Protein AF-A0A731VYV5-F1 (afdb_monomer)

Mean predicted aligned error: 7.95 Å

Foldseek 3Di:
DQWDKDWDDDDPQWDWKWKDFPPPPDIDTFDQDPVRTTMDTRPDRDDWDKTKIKMWTAGPVGDIDIDIDIDTDDQDAWAKDKDFDPPLQAFPDSPPQEALPQWTKMWMDRGDPQWPFKWKAKPNDTDGWDDDVPTTMDTDPDGHDFDKIFMKMKIAGPVGHIHMHGTDIHGHDNDWWWPDKAFCQQDDPDRGPQEHLDQWTKIKTATDPQWPWKWKDKPPDPDIDTFDQDPVRITMDTRPDGHDFFKMKMKMWIAGRNGHIDIDIDIHGHDNDWWDKDKDWDLVQQDDPDSHPRDGPDPDTDIDIDRGDPPDPDDDDDDPHDD

Structure (mmCIF, N/CA/C/O backbone):
data_AF-A0A731VYV5-F1
#
_entry.id   AF-A0A731VYV5-F1
#
loop_
_atom_site.group_PDB
_atom_site.id
_atom_site.type_symbol
_atom_site.label_atom_id
_atom_site.label_alt_id
_atom_site.label_comp_id
_atom_site.label_asym_id
_atom_site.label_entity_id
_atom_site.label_seq_id
_atom_site.pdbx_PDB_ins_code
_atom_site.Cartn_x
_atom_site.Cartn_y
_atom_site.Cartn_z
_atom_site.occupancy
_atom_site.B_iso_or_equiv
_atom_site.auth_seq_id
_atom_site.auth_comp_id
_atom_site.auth_asym_id
_atom_site.auth_atom_id
_atom_site.pdbx_PDB_model_num
ATOM 1 N N . VAL A 1 1 ? -30.633 -6.948 27.330 1.00 56.47 1 VAL A N 1
ATOM 2 C CA . VAL A 1 1 ? -31.914 -6.636 28.019 1.00 56.47 1 VAL A CA 1
ATOM 3 C C . VAL A 1 1 ? -31.615 -6.458 29.499 1.00 56.47 1 VAL A C 1
ATOM 5 O O . VAL A 1 1 ? -31.230 -7.429 30.135 1.00 56.47 1 VAL A O 1
ATOM 8 N N . ALA A 1 2 ? -31.745 -5.244 30.037 1.00 80.12 2 ALA A N 1
ATOM 9 C CA . ALA A 1 2 ? -31.407 -4.924 31.428 1.00 80.12 2 ALA A CA 1
ATOM 10 C C . ALA A 1 2 ? -32.522 -5.329 32.414 1.00 80.12 2 ALA A C 1
ATOM 12 O O . ALA A 1 2 ? -33.210 -4.489 32.995 1.00 80.12 2 ALA A O 1
ATOM 13 N N . LYS A 1 3 ? -32.739 -6.639 32.573 1.00 89.69 3 LYS A N 1
ATOM 14 C CA . LYS A 1 3 ? -33.610 -7.209 33.613 1.00 89.69 3 LYS A CA 1
ATOM 15 C C . LYS A 1 3 ? -32.747 -7.987 34.605 1.00 89.69 3 LYS A C 1
ATOM 17 O O . LYS A 1 3 ? -32.532 -9.179 34.393 1.00 89.69 3 LYS A O 1
ATOM 22 N N . PRO A 1 4 ? -32.193 -7.321 35.630 1.00 91.94 4 PRO A N 1
ATOM 23 C CA . PRO A 1 4 ? -31.340 -8.000 36.590 1.00 91.94 4 PRO A CA 1
ATOM 24 C C . PRO A 1 4 ? -32.153 -8.979 37.444 1.00 91.94 4 PRO A C 1
ATOM 26 O O . PRO A 1 4 ? -33.329 -8.745 37.743 1.00 91.94 4 PRO A O 1
ATOM 29 N N . SER A 1 5 ? -31.488 -10.059 37.844 1.00 93.56 5 SER A N 1
ATOM 30 C CA . SER A 1 5 ? -31.988 -11.051 38.788 1.00 93.56 5 SER A CA 1
ATOM 31 C C . SER A 1 5 ? -31.034 -11.128 39.970 1.00 93.56 5 SER A C 1
ATOM 33 O O . SER A 1 5 ? -29.814 -11.074 39.797 1.00 93.56 5 SER A O 1
ATOM 35 N N . PHE A 1 6 ? -31.588 -11.239 41.171 1.00 95.06 6 PHE A N 1
ATOM 36 C CA . PHE A 1 6 ? -30.827 -11.240 42.408 1.00 95.06 6 PHE A CA 1
ATOM 37 C C . PHE A 1 6 ? -31.185 -12.461 43.235 1.00 95.06 6 PHE A C 1
ATOM 39 O O . PHE A 1 6 ? -32.343 -12.667 43.603 1.00 95.06 6 PHE A O 1
ATOM 46 N N . ARG A 1 7 ? -30.165 -13.239 43.589 1.00 95.25 7 ARG A N 1
ATOM 47 C CA . ARG A 1 7 ? -30.282 -14.249 44.632 1.00 95.25 7 ARG A CA 1
ATOM 48 C C . ARG A 1 7 ? -30.092 -13.594 45.993 1.00 95.25 7 ARG A C 1
ATOM 50 O O . ARG A 1 7 ? -29.132 -12.858 46.207 1.00 95.25 7 ARG A O 1
ATOM 57 N N . ILE A 1 8 ? -31.005 -13.894 46.906 1.00 96.00 8 ILE A N 1
ATOM 58 C CA . ILE A 1 8 ? -31.018 -13.365 48.264 1.00 96.00 8 ILE A CA 1
ATOM 59 C C . ILE A 1 8 ? -30.783 -14.530 49.225 1.00 96.00 8 ILE A C 1
ATOM 61 O O . ILE A 1 8 ? -31.609 -15.435 49.344 1.00 96.00 8 ILE A O 1
ATOM 65 N N . ASP A 1 9 ? -29.652 -14.503 49.921 1.00 94.00 9 ASP A N 1
ATOM 66 C CA . ASP A 1 9 ? -29.341 -15.479 50.960 1.00 94.00 9 ASP A CA 1
ATOM 67 C C . ASP A 1 9 ? -29.707 -14.895 52.331 1.00 94.00 9 ASP A C 1
ATOM 69 O O . ASP A 1 9 ? -29.235 -13.824 52.719 1.00 94.00 9 ASP A O 1
ATOM 73 N N . VAL A 1 10 ? -30.573 -15.601 53.059 1.00 92.62 10 VAL A N 1
ATOM 74 C CA . VAL A 1 10 ? -31.059 -15.216 54.392 1.00 92.62 10 VAL A CA 1
ATOM 75 C C . VAL A 1 10 ? -30.904 -16.371 55.385 1.00 92.62 10 VAL A C 1
ATOM 77 O O . VAL A 1 10 ? -30.894 -17.532 54.965 1.00 92.62 10 VAL A O 1
ATOM 80 N N . PRO A 1 11 ? -30.804 -16.078 56.694 1.00 91.81 11 PRO A N 1
ATOM 81 C CA . PRO A 1 11 ? -30.865 -17.088 57.748 1.00 91.81 11 PRO A CA 1
ATOM 82 C C . PRO A 1 11 ? -32.140 -17.949 57.697 1.00 91.81 11 PRO A C 1
ATOM 84 O O . PRO A 1 11 ? -33.160 -17.562 57.124 1.00 91.81 11 PRO A O 1
ATOM 87 N N . GLY A 1 12 ? -32.073 -19.150 58.279 1.00 89.56 12 GLY A N 1
ATOM 88 C CA . GLY A 1 12 ? -33.131 -20.163 58.165 1.00 89.56 12 GLY A CA 1
ATOM 89 C C . GLY A 1 12 ? -34.445 -19.833 58.885 1.00 89.56 12 GLY A C 1
ATOM 90 O O . GLY A 1 12 ? -35.473 -20.397 58.527 1.00 89.56 12 GLY A O 1
ATOM 91 N N . ASP A 1 13 ? -34.413 -18.928 59.859 1.00 92.62 13 ASP A N 1
ATOM 92 C CA . ASP A 1 13 ? -35.549 -18.429 60.648 1.00 92.62 13 ASP A CA 1
ATOM 93 C C . ASP A 1 13 ? -36.339 -17.302 59.953 1.00 92.62 13 ASP A C 1
ATOM 95 O O . ASP A 1 13 ? -37.372 -16.860 60.460 1.00 92.62 13 ASP A O 1
ATOM 99 N N . VAL A 1 14 ? -35.898 -16.851 58.772 1.00 94.25 14 VAL A N 1
ATOM 100 C CA . VAL A 1 14 ? -36.602 -15.836 57.977 1.00 94.25 14 VAL A CA 1
ATOM 101 C C . VAL A 1 14 ? -37.859 -16.412 57.321 1.00 94.25 14 VAL A C 1
ATOM 103 O O . VAL A 1 14 ? -37.797 -17.355 56.524 1.00 94.25 14 VAL A O 1
ATOM 106 N N . VAL A 1 15 ? -39.004 -15.775 57.587 1.00 93.62 15 VAL A N 1
ATOM 107 C CA . VAL A 1 15 ? -40.325 -16.155 57.049 1.00 93.62 15 VAL A CA 1
ATOM 108 C C . VAL A 1 15 ? -40.814 -15.250 55.925 1.00 93.62 15 VAL A C 1
ATOM 110 O O . VAL A 1 15 ? -41.628 -15.678 55.105 1.00 93.62 15 VAL A O 1
ATOM 113 N N . GLN A 1 16 ? -40.316 -14.015 55.843 1.00 95.12 16 GLN A N 1
ATOM 114 C CA . GLN A 1 16 ? -40.692 -13.069 54.795 1.00 95.12 16 GLN A CA 1
ATOM 115 C C . GLN A 1 16 ? -39.470 -12.320 54.271 1.00 95.12 16 GLN A C 1
ATOM 117 O O . GLN A 1 16 ? -38.652 -11.831 55.044 1.00 95.12 16 GLN A O 1
ATOM 122 N N . VAL A 1 17 ? -39.387 -12.197 52.946 1.00 96.94 17 VAL A N 1
ATOM 123 C CA . VAL A 1 17 ? -38.422 -11.341 52.251 1.00 96.94 17 VAL A CA 1
ATOM 124 C C . VAL A 1 17 ? -39.194 -10.416 51.323 1.00 96.94 17 VAL A C 1
ATOM 126 O O . VAL A 1 17 ? -40.034 -10.870 50.542 1.00 96.94 17 VAL A O 1
ATOM 129 N N . ARG A 1 18 ? -38.906 -9.118 51.383 1.00 96.56 18 ARG A N 1
ATOM 130 C CA . ARG A 1 18 ? -39.405 -8.136 50.418 1.00 96.56 18 ARG A CA 1
ATOM 131 C C . ARG A 1 18 ? -38.276 -7.261 49.895 1.00 96.56 18 ARG A C 1
ATOM 133 O O . ARG A 1 18 ? -37.274 -7.054 50.573 1.00 96.56 18 ARG A O 1
ATOM 140 N N . VAL A 1 19 ? -38.434 -6.775 48.669 1.00 97.06 19 VAL A N 1
ATOM 141 C CA . VAL A 1 19 ? -37.379 -6.072 47.933 1.00 97.06 19 VAL A CA 1
ATOM 142 C C . VAL A 1 19 ? -37.931 -4.824 47.257 1.00 97.06 19 VAL A C 1
ATOM 144 O O . VAL A 1 19 ? -39.045 -4.836 46.729 1.00 97.06 19 VAL A O 1
ATOM 147 N N . THR A 1 20 ? -37.149 -3.751 47.256 1.00 95.00 20 THR A N 1
ATOM 148 C CA . THR A 1 20 ? -37.474 -2.477 46.609 1.00 95.00 20 THR A CA 1
ATOM 149 C C . THR A 1 20 ? -36.281 -1.960 45.800 1.00 95.00 20 THR A C 1
ATOM 151 O O . THR A 1 20 ? -35.126 -2.160 46.178 1.00 95.00 20 THR A O 1
ATOM 154 N N . LEU A 1 21 ? -36.580 -1.305 44.675 1.00 93.69 21 LEU A N 1
ATOM 155 C CA . LEU A 1 21 ? -35.622 -0.593 43.817 1.00 93.69 21 LEU A CA 1
ATOM 156 C C . LEU A 1 21 ? -35.858 0.929 43.819 1.00 93.69 21 LEU A C 1
ATOM 158 O O . LEU A 1 21 ? -35.087 1.669 43.218 1.00 93.69 21 LEU A O 1
ATOM 162 N N . ASP A 1 22 ? -36.917 1.404 44.482 1.00 89.00 22 ASP A N 1
ATOM 163 C CA . ASP A 1 22 ? -37.373 2.800 44.475 1.00 89.00 22 ASP A CA 1
ATOM 164 C C . ASP A 1 22 ? -37.320 3.437 45.872 1.00 89.00 22 ASP A C 1
ATOM 166 O O . ASP A 1 22 ? -38.140 4.279 46.239 1.00 89.00 22 ASP A O 1
ATOM 170 N N . GLY A 1 23 ? -36.349 3.008 46.683 1.00 85.38 23 GLY A N 1
ATOM 171 C CA . GLY A 1 23 ? -36.131 3.554 48.022 1.00 85.38 23 GLY A CA 1
ATOM 172 C C . GLY A 1 23 ? -37.231 3.201 49.029 1.00 85.38 23 GLY A C 1
ATOM 173 O O . GLY A 1 23 ? -37.327 3.846 50.071 1.00 85.38 23 GLY A O 1
ATOM 174 N N . GLY A 1 24 ? -38.039 2.174 48.751 1.00 88.19 24 GLY A N 1
ATOM 175 C CA . GLY A 1 24 ? -39.105 1.698 49.632 1.00 88.19 24 GLY A CA 1
ATOM 176 C C . GLY A 1 24 ? -40.483 2.284 49.347 1.00 88.19 24 GLY A C 1
ATOM 177 O O . GLY A 1 24 ? -41.384 2.071 50.160 1.00 88.19 24 GLY A O 1
ATOM 178 N N . ALA A 1 25 ? -40.667 2.986 48.224 1.00 89.50 25 ALA A N 1
ATOM 179 C CA . ALA A 1 25 ? -41.989 3.437 47.795 1.00 89.50 25 ALA A CA 1
ATOM 180 C C . ALA A 1 25 ? -42.870 2.250 47.367 1.00 89.50 25 ALA A C 1
ATOM 182 O O . ALA A 1 25 ? -44.051 2.209 47.713 1.00 89.50 25 ALA A O 1
ATOM 183 N N . ASN A 1 26 ? -42.286 1.250 46.702 1.00 91.75 26 ASN A N 1
ATOM 184 C CA . ASN A 1 26 ? -42.942 -0.003 46.354 1.00 91.75 26 ASN A CA 1
ATOM 185 C C . ASN A 1 26 ? -42.099 -1.205 46.793 1.00 91.75 26 ASN A C 1
ATOM 187 O O . ASN A 1 26 ? -40.895 -1.286 46.540 1.00 91.75 26 ASN A O 1
ATOM 191 N N . TRP A 1 27 ? -42.761 -2.175 47.426 1.00 94.56 27 TRP A N 1
ATOM 192 C CA . TRP A 1 27 ? -42.140 -3.405 47.908 1.00 94.56 27 TRP A CA 1
ATOM 193 C C . TRP A 1 27 ? -42.701 -4.624 47.188 1.00 94.56 27 TRP A C 1
ATOM 195 O O . TRP A 1 27 ? -43.910 -4.847 47.157 1.00 94.56 27 TRP A O 1
ATOM 205 N N . ASN A 1 28 ? -41.800 -5.454 46.676 1.00 94.25 28 ASN A N 1
ATOM 206 C CA . ASN A 1 28 ? -42.116 -6.737 46.070 1.00 94.25 28 ASN A CA 1
ATOM 207 C C . ASN A 1 28 ? -41.873 -7.834 47.103 1.00 94.25 28 ASN A C 1
ATOM 209 O O . ASN A 1 28 ? -40.741 -8.019 47.544 1.00 94.25 28 ASN A O 1
ATOM 213 N N . VAL A 1 29 ? -42.919 -8.560 47.498 1.00 94.69 29 VAL A N 1
ATOM 214 C CA . VAL A 1 29 ? -42.766 -9.743 48.355 1.00 94.69 29 VAL A CA 1
ATOM 215 C C . VAL A 1 29 ? -42.206 -10.880 47.511 1.00 94.69 29 VAL A C 1
ATOM 217 O O . VAL A 1 29 ? -42.805 -11.266 46.507 1.00 94.69 29 VAL A O 1
ATOM 220 N N . ILE A 1 30 ? -41.071 -11.424 47.930 1.00 95.25 30 ILE A N 1
ATOM 221 C CA . ILE A 1 30 ? -40.416 -12.541 47.254 1.00 95.25 30 ILE A CA 1
ATOM 222 C C . ILE A 1 30 ? -40.976 -13.836 47.822 1.00 95.25 30 ILE A C 1
ATOM 224 O O . ILE A 1 30 ? -41.391 -13.891 48.977 1.00 95.25 30 ILE A O 1
ATOM 228 N N . ARG A 1 31 ? -41.022 -14.888 47.010 1.00 91.19 31 ARG A N 1
ATOM 229 C CA . ARG A 1 31 ? -41.320 -16.252 47.456 1.00 91.19 31 ARG A CA 1
ATOM 230 C C . ARG A 1 31 ? -40.164 -17.152 47.056 1.00 91.19 31 ARG A C 1
ATOM 232 O O . ARG A 1 31 ? -39.513 -16.899 46.046 1.00 91.19 31 ARG A O 1
ATOM 239 N N . LYS A 1 32 ? -39.923 -18.201 47.842 1.00 91.50 32 LYS A N 1
ATOM 240 C CA . LYS A 1 32 ? -38.946 -19.229 47.480 1.00 91.50 32 LYS A CA 1
ATOM 241 C C . LYS A 1 32 ? -39.347 -19.890 46.156 1.00 91.50 32 LYS A C 1
ATOM 243 O O . LYS A 1 32 ? -40.527 -20.178 45.949 1.00 91.50 32 LYS A O 1
ATOM 248 N N . ASN A 1 33 ? -38.376 -20.116 45.276 1.00 91.25 33 ASN A N 1
ATOM 249 C CA . ASN A 1 33 ? -38.560 -20.917 44.066 1.00 91.25 33 ASN A CA 1
ATOM 250 C C . ASN A 1 33 ? -38.655 -22.423 44.409 1.00 91.25 33 ASN A C 1
ATOM 252 O O . ASN A 1 33 ? -38.627 -22.807 45.580 1.00 91.25 33 ASN A O 1
ATOM 256 N N . ALA A 1 34 ? -38.772 -23.283 43.389 1.00 91.56 34 ALA A N 1
ATOM 257 C CA . ALA A 1 34 ? -38.883 -24.737 43.568 1.00 91.56 34 ALA A CA 1
ATOM 258 C C . ALA A 1 34 ? -37.679 -25.364 44.304 1.00 91.56 34 ALA A C 1
ATOM 260 O O . ALA A 1 34 ? -37.853 -26.355 45.009 1.00 91.56 34 ALA A O 1
ATOM 261 N N . ASP A 1 35 ? -36.499 -24.747 44.203 1.00 92.88 35 ASP A N 1
ATOM 262 C CA . ASP A 1 35 ? -35.262 -25.172 44.870 1.00 92.88 35 ASP A CA 1
ATOM 263 C C . ASP A 1 35 ? -35.091 -24.552 46.271 1.00 92.88 35 ASP A C 1
ATOM 265 O O . ASP A 1 35 ? -34.050 -24.703 46.912 1.00 92.88 35 ASP A O 1
ATOM 269 N N . GLY A 1 36 ? -36.097 -23.824 46.767 1.00 90.56 36 GLY A N 1
ATOM 270 C CA . GLY A 1 36 ? -36.079 -23.200 48.091 1.00 90.56 36 GLY A CA 1
ATOM 271 C C . GLY A 1 36 ? -35.285 -21.890 48.183 1.00 90.56 36 GLY A C 1
ATOM 272 O O . GLY A 1 36 ? -35.085 -21.388 49.291 1.00 90.56 36 GLY A O 1
ATOM 273 N N . GLN A 1 37 ? -34.848 -21.317 47.059 1.00 93.25 37 GLN A N 1
ATOM 274 C CA . GLN A 1 37 ? -34.050 -20.088 46.997 1.00 93.25 37 GLN A CA 1
ATOM 275 C C . GLN A 1 37 ? -34.934 -18.843 46.883 1.00 93.25 37 GLN A C 1
ATOM 277 O O . GLN A 1 37 ? -35.950 -18.856 46.187 1.00 93.25 37 GLN A O 1
ATOM 282 N N . TRP A 1 38 ? -34.526 -17.740 47.514 1.00 94.94 38 TRP A N 1
ATOM 283 C CA . TRP A 1 38 ? -35.162 -16.438 47.311 1.00 94.94 38 TRP A CA 1
ATOM 284 C C . TRP A 1 38 ? -34.530 -15.751 46.103 1.00 94.94 38 TRP A C 1
ATOM 286 O O . TRP A 1 38 ? -33.372 -15.335 46.157 1.00 94.94 38 TRP A O 1
ATOM 296 N N . ILE A 1 39 ? -35.291 -15.644 45.017 1.00 95.19 39 ILE A N 1
ATOM 297 C CA . ILE A 1 39 ? -34.860 -14.989 43.780 1.00 95.19 39 ILE A CA 1
ATOM 298 C C . ILE A 1 39 ? -35.780 -13.802 43.515 1.00 95.19 39 ILE A C 1
ATOM 300 O O . ILE A 1 39 ? -37.002 -13.953 43.498 1.00 95.19 39 ILE A O 1
ATOM 304 N N . PHE A 1 40 ? -35.195 -12.625 43.318 1.00 94.75 40 PHE A N 1
ATOM 305 C CA . PHE A 1 40 ? -35.906 -11.448 42.841 1.00 94.75 40 PHE A CA 1
ATOM 306 C C . PHE A 1 40 ? -35.512 -11.160 41.396 1.00 94.75 40 PHE A C 1
ATOM 308 O O . PHE A 1 40 ? -34.387 -10.741 41.131 1.00 94.75 40 PHE A O 1
ATOM 315 N N . ASP A 1 41 ? -36.463 -11.337 40.485 1.00 92.81 41 ASP A N 1
ATOM 316 C CA . ASP A 1 41 ? -36.354 -10.877 39.106 1.00 92.81 41 ASP A CA 1
ATOM 317 C C . ASP A 1 41 ? -36.989 -9.493 38.982 1.00 92.81 41 ASP A C 1
ATOM 319 O O . ASP A 1 41 ? -38.148 -9.296 39.365 1.00 92.81 41 ASP A O 1
ATOM 323 N N . SER A 1 42 ? -36.248 -8.526 38.433 1.00 91.56 42 SER A N 1
ATOM 324 C CA . SER A 1 42 ? -36.811 -7.197 38.196 1.00 91.56 42 SER A CA 1
ATOM 325 C C . SER A 1 42 ? -38.020 -7.299 37.252 1.00 91.56 42 SER A C 1
ATOM 327 O O . SER A 1 42 ? -37.877 -7.797 36.128 1.00 91.56 42 SER A O 1
ATOM 329 N N . PRO A 1 43 ? -39.209 -6.799 37.647 1.00 87.25 43 PRO A N 1
ATOM 330 C CA . PRO A 1 43 ? -40.407 -6.895 36.813 1.00 87.25 43 PRO A CA 1
ATOM 331 C C . PRO A 1 43 ? -40.305 -6.010 35.563 1.00 87.25 43 PRO A C 1
ATOM 333 O O . PRO A 1 43 ? -40.868 -6.328 34.514 1.00 87.25 43 PRO A O 1
ATOM 336 N N . ASN A 1 44 ? -39.545 -4.918 35.666 1.00 87.81 44 ASN A N 1
ATOM 337 C CA . ASN A 1 44 ? -39.354 -3.939 34.609 1.00 87.81 44 ASN A CA 1
ATOM 338 C C . ASN A 1 44 ? -37.930 -4.008 34.063 1.00 87.81 44 ASN A C 1
ATOM 340 O O . ASN A 1 44 ? -36.978 -4.333 34.778 1.00 87.81 44 ASN A O 1
ATOM 344 N N . THR A 1 45 ? -37.795 -3.657 32.788 1.00 90.69 45 THR A N 1
ATOM 345 C CA . THR A 1 45 ? -36.486 -3.345 32.214 1.00 90.69 45 THR A CA 1
ATOM 346 C C . THR A 1 45 ? -36.015 -2.034 32.823 1.00 90.69 45 THR A C 1
ATOM 348 O O . THR A 1 45 ? -36.762 -1.055 32.814 1.00 90.69 45 THR A O 1
ATOM 351 N N . LEU A 1 46 ? -34.809 -2.035 33.373 1.00 91.69 46 LEU A N 1
ATOM 352 C CA . LEU A 1 46 ? -34.198 -0.843 33.938 1.00 91.69 46 LEU A CA 1
ATOM 353 C C . LEU A 1 46 ? -33.479 -0.068 32.831 1.00 91.69 46 LEU A C 1
ATOM 355 O O . LEU A 1 46 ? -32.915 -0.669 31.919 1.00 91.69 46 LEU A O 1
ATOM 359 N N . VAL A 1 47 ? -33.536 1.259 32.903 1.00 93.12 47 VAL A N 1
ATOM 360 C CA . VAL A 1 47 ? -32.709 2.138 32.065 1.00 93.12 47 VAL A CA 1
ATOM 361 C C . VAL A 1 47 ? -31.335 2.307 32.701 1.00 93.12 47 VAL A C 1
ATOM 363 O O . VAL A 1 47 ? -31.176 2.029 33.891 1.00 93.12 47 VAL A O 1
ATOM 366 N N . ASP A 1 48 ? -30.367 2.790 31.935 1.00 93.88 48 ASP A N 1
ATOM 367 C CA . ASP A 1 48 ? -29.021 3.037 32.442 1.00 93.88 48 ASP A CA 1
ATOM 368 C C . ASP A 1 48 ? -29.016 4.000 33.631 1.00 93.88 48 ASP A C 1
ATOM 370 O O . ASP A 1 48 ? -29.774 4.974 33.686 1.00 93.88 48 ASP A O 1
ATOM 374 N N . GLY A 1 49 ? -28.163 3.696 34.606 1.00 93.88 49 GLY A N 1
ATOM 375 C CA . GLY A 1 49 ? -28.047 4.457 35.841 1.00 93.88 49 GLY A CA 1
ATOM 376 C C . GLY A 1 49 ? -27.675 3.606 37.049 1.00 93.88 49 GLY A C 1
ATOM 377 O O . GLY A 1 49 ? -27.565 2.381 36.987 1.00 93.88 49 GLY A O 1
ATOM 378 N N . THR A 1 50 ? -27.481 4.285 38.175 1.00 95.19 50 THR A N 1
ATOM 379 C CA . THR A 1 50 ? -27.204 3.656 39.469 1.00 95.19 50 THR A CA 1
ATOM 380 C C . THR A 1 50 ? -28.504 3.364 40.204 1.00 95.19 50 THR A C 1
ATOM 382 O O . THR A 1 50 ? -29.357 4.238 40.359 1.00 95.19 50 THR A O 1
ATOM 385 N N . TYR A 1 51 ? -28.621 2.145 40.715 1.00 94.38 51 TYR A N 1
ATOM 386 C CA . TYR A 1 51 ? -29.757 1.667 41.486 1.00 94.38 51 TYR A CA 1
ATOM 387 C C . TYR A 1 51 ? -29.292 1.127 42.834 1.00 94.38 51 TYR A C 1
ATOM 389 O O . TYR A 1 51 ? -28.193 0.586 42.968 1.00 94.38 51 TYR A O 1
ATOM 397 N N . THR A 1 52 ? -30.177 1.217 43.822 1.00 96.31 52 THR A N 1
ATOM 398 C CA . THR A 1 52 ? -29.993 0.571 45.121 1.00 96.31 52 THR A CA 1
ATOM 399 C C . THR A 1 52 ? -31.085 -0.470 45.299 1.00 96.31 52 THR A C 1
ATOM 401 O O . THR A 1 52 ? -32.255 -0.132 45.470 1.00 96.31 52 THR A O 1
ATOM 404 N N . LEU A 1 53 ? -30.699 -1.743 45.273 1.00 96.44 53 LEU A N 1
ATOM 405 C CA . LEU A 1 53 ? -31.554 -2.837 45.702 1.00 96.44 53 LEU A CA 1
ATOM 406 C C . LEU A 1 53 ? -31.569 -2.859 47.225 1.00 96.44 53 LEU A C 1
ATOM 408 O O . LEU A 1 53 ? -30.546 -3.146 47.845 1.00 96.44 53 LEU A O 1
ATOM 412 N N . ARG A 1 54 ? -32.724 -2.597 47.828 1.00 97.00 54 ARG A N 1
ATOM 413 C CA . ARG A 1 54 ? -32.909 -2.755 49.269 1.00 97.00 54 ARG A CA 1
ATOM 414 C C . ARG A 1 54 ? -33.741 -3.998 49.544 1.00 97.00 54 ARG A C 1
ATOM 416 O O . ARG A 1 54 ? -34.859 -4.139 49.050 1.00 97.00 54 ARG A O 1
ATOM 423 N N . VAL A 1 55 ? -33.182 -4.888 50.352 1.00 97.31 55 VAL A N 1
ATOM 424 C CA . VAL A 1 55 ? -33.812 -6.122 50.822 1.00 97.31 55 VAL A CA 1
ATOM 425 C C . VAL A 1 55 ? -34.204 -5.935 52.278 1.00 97.31 55 VAL A C 1
ATOM 427 O O . VAL 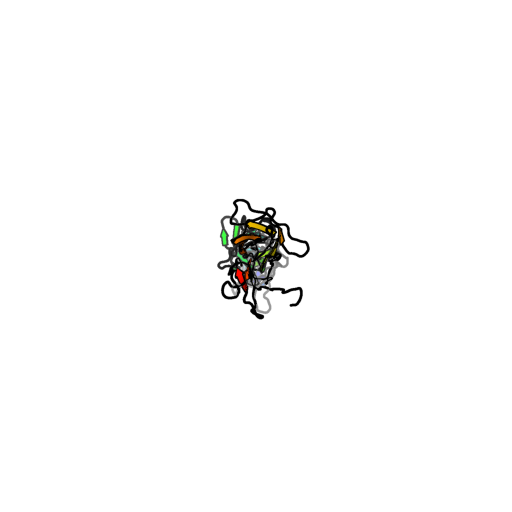A 1 55 ? -33.406 -5.442 53.074 1.00 97.31 55 VAL A O 1
ATOM 430 N N . GLU A 1 56 ? -35.412 -6.358 52.631 1.00 97.31 56 GLU A N 1
ATOM 431 C CA . GLU A 1 56 ? -35.874 -6.460 54.010 1.00 97.31 56 GLU A CA 1
ATOM 432 C C . GLU A 1 56 ? -36.317 -7.896 54.300 1.00 97.31 56 GLU A C 1
ATOM 434 O O . GLU A 1 56 ? -37.071 -8.492 53.526 1.00 97.31 56 GLU A O 1
ATOM 439 N N . ALA A 1 57 ? -35.829 -8.445 55.409 1.00 97.06 57 ALA A N 1
ATOM 440 C CA . ALA A 1 57 ? -36.151 -9.781 55.885 1.00 97.06 57 ALA A CA 1
ATOM 441 C C . ALA A 1 57 ? -36.806 -9.710 57.268 1.00 97.06 57 ALA A C 1
ATOM 443 O O . ALA A 1 57 ? -36.381 -8.920 58.115 1.00 97.06 57 ALA A O 1
ATOM 444 N N . THR A 1 58 ? -37.813 -10.553 57.490 1.00 96.56 58 THR A N 1
ATOM 445 C CA . THR A 1 58 ? -38.530 -10.683 58.764 1.00 96.56 58 THR A CA 1
ATOM 446 C C . THR A 1 58 ? -38.503 -12.132 59.238 1.00 96.56 58 THR A C 1
ATOM 448 O O . THR A 1 58 ? -38.801 -13.038 58.452 1.00 96.56 58 THR A O 1
ATOM 451 N N . ASP A 1 59 ? -38.136 -12.352 60.501 1.00 95.94 59 ASP A N 1
ATOM 452 C CA . ASP A 1 59 ? -38.108 -13.678 61.136 1.00 95.94 59 ASP A CA 1
ATOM 453 C C . ASP A 1 59 ? -39.456 -14.075 61.775 1.00 95.94 59 ASP A C 1
ATOM 455 O O . ASP A 1 59 ? -40.411 -13.294 61.787 1.00 95.94 59 ASP A O 1
ATOM 459 N N . GLU A 1 60 ? -39.549 -15.304 62.298 1.00 94.31 60 GLU A N 1
ATOM 460 C CA . GLU A 1 60 ? -40.751 -15.800 62.998 1.00 94.31 60 GLU A CA 1
ATOM 461 C C . GLU A 1 60 ? -41.156 -14.951 64.216 1.00 94.31 60 GLU A C 1
ATOM 463 O O . GLU A 1 60 ? -42.340 -14.891 64.553 1.00 94.31 60 GLU A O 1
ATOM 468 N N . ALA A 1 61 ? -40.200 -14.286 64.872 1.00 94.81 61 ALA A N 1
ATOM 469 C CA . ALA A 1 61 ? -40.450 -13.422 66.025 1.00 94.81 61 ALA A CA 1
ATOM 470 C C . ALA A 1 61 ? -40.861 -11.990 65.626 1.00 94.81 61 ALA A C 1
ATOM 472 O O . ALA A 1 61 ? -41.245 -11.199 66.491 1.00 94.81 61 ALA A O 1
ATOM 473 N N . GLY A 1 62 ? -40.811 -11.657 64.332 1.00 94.62 62 GLY A N 1
ATOM 474 C CA . GLY A 1 62 ? -41.123 -10.337 63.794 1.00 94.62 62 GLY A CA 1
ATOM 475 C C . GLY A 1 62 ? -39.949 -9.353 63.803 1.00 94.62 62 GLY A C 1
ATOM 476 O O . GLY A 1 62 ? -40.168 -8.161 63.581 1.00 94.62 62 GLY A O 1
ATOM 477 N N . ASN A 1 63 ? -38.714 -9.803 64.049 1.00 96.25 63 ASN A N 1
ATOM 478 C CA . ASN A 1 63 ? -37.536 -8.945 63.939 1.00 96.25 63 ASN A CA 1
ATOM 479 C C . ASN A 1 63 ? -37.255 -8.628 62.469 1.00 96.25 63 ASN A C 1
ATOM 481 O O . ASN A 1 63 ? -37.362 -9.498 61.606 1.00 96.25 63 ASN A O 1
ATOM 485 N N . ILE A 1 64 ? -36.863 -7.382 62.190 1.00 96.62 64 ILE A N 1
ATOM 486 C CA . ILE A 1 64 ? -36.625 -6.885 60.832 1.00 96.62 64 ILE A CA 1
ATOM 487 C C . ILE A 1 64 ? -35.148 -6.540 60.647 1.00 96.62 64 ILE A C 1
ATOM 489 O O . ILE A 1 64 ? -34.579 -5.771 61.423 1.00 96.62 64 ILE A O 1
ATOM 493 N N . ALA A 1 65 ? -34.553 -7.044 59.568 1.00 96.44 65 ALA A N 1
ATOM 494 C CA . ALA A 1 65 ? -33.224 -6.660 59.105 1.00 96.44 65 ALA A CA 1
ATOM 495 C C . ALA A 1 65 ? -33.287 -6.148 57.662 1.00 96.44 65 ALA A C 1
ATOM 497 O O . ALA A 1 65 ? -34.090 -6.624 56.861 1.00 96.44 65 ALA A O 1
ATOM 498 N N . ASN A 1 66 ? -32.423 -5.188 57.321 1.00 95.56 66 ASN A N 1
ATOM 499 C CA . ASN A 1 66 ? -32.312 -4.646 55.968 1.00 95.56 66 ASN A CA 1
ATOM 500 C C . ASN A 1 66 ? -30.870 -4.678 55.451 1.00 95.56 66 ASN A C 1
ATOM 502 O O . ASN A 1 66 ? -29.912 -4.609 56.225 1.00 95.56 66 ASN A O 1
ATOM 506 N N . LYS A 1 67 ? -30.727 -4.793 54.130 1.00 96.19 67 LYS A N 1
ATOM 507 C CA . LYS A 1 67 ? -29.445 -4.755 53.425 1.00 96.19 67 LYS A CA 1
ATOM 508 C C . LYS A 1 67 ? -29.624 -4.053 52.086 1.00 96.19 67 LYS A C 1
ATOM 510 O O . LYS A 1 67 ? -30.550 -4.374 51.345 1.00 96.19 67 LYS A O 1
ATOM 515 N N . ASP A 1 68 ? -28.690 -3.164 51.776 1.00 96.44 68 ASP A N 1
ATOM 516 C CA . ASP A 1 68 ? -28.654 -2.449 50.507 1.00 96.44 68 ASP A CA 1
ATOM 517 C C . ASP A 1 68 ? -27.505 -2.983 49.630 1.00 96.44 68 ASP A C 1
ATOM 519 O O . ASP A 1 68 ? -26.410 -3.271 50.127 1.00 96.44 68 ASP A O 1
ATOM 523 N N . LEU A 1 69 ? -27.759 -3.108 48.327 1.00 96.62 69 LEU A N 1
ATOM 524 C CA . LEU A 1 69 ? -26.783 -3.390 47.275 1.00 96.62 69 LEU A CA 1
ATOM 525 C C . LEU A 1 69 ? -26.891 -2.297 46.212 1.00 96.62 69 LEU A C 1
ATOM 527 O O . LEU A 1 69 ? -27.926 -2.160 45.562 1.00 96.62 69 LEU A O 1
ATOM 531 N N . VAL A 1 70 ? -25.813 -1.541 46.022 1.00 96.31 70 VAL A N 1
ATOM 532 C CA . VAL A 1 70 ? -25.707 -0.567 44.931 1.00 96.31 70 VAL A CA 1
ATOM 533 C C . VAL A 1 70 ? -25.178 -1.279 43.690 1.00 96.31 70 VAL A C 1
ATOM 535 O O . VAL A 1 70 ? -24.185 -2.002 43.772 1.00 96.31 70 VAL A O 1
ATOM 538 N N . PHE A 1 71 ? -25.831 -1.076 42.552 1.00 94.31 71 PHE A N 1
ATOM 539 C CA . PHE A 1 71 ? -25.415 -1.612 41.259 1.00 94.31 71 PHE A CA 1
ATOM 540 C C . PHE A 1 71 ? -25.694 -0.599 40.149 1.00 94.31 71 PHE A C 1
ATOM 542 O O . PHE A 1 71 ? -26.539 0.283 40.297 1.00 94.31 71 PHE A O 1
ATOM 549 N N . ASN A 1 72 ? -24.989 -0.739 39.031 1.00 94.25 72 ASN A N 1
ATOM 550 C CA . ASN A 1 72 ? -25.187 0.099 37.856 1.00 94.25 72 ASN A CA 1
ATOM 551 C C . ASN A 1 72 ? -25.761 -0.745 36.721 1.00 94.25 72 ASN A C 1
ATOM 553 O O . ASN A 1 72 ? -25.381 -1.903 36.550 1.00 94.25 72 ASN A O 1
ATOM 557 N N . ILE A 1 73 ? -26.671 -0.148 35.963 1.00 95.00 73 ILE A N 1
ATOM 558 C CA . ILE A 1 73 ? -27.070 -0.631 34.648 1.00 95.00 73 ILE A CA 1
ATOM 559 C C . ILE A 1 73 ? -26.361 0.244 33.630 1.00 95.00 73 ILE A C 1
ATOM 561 O O . ILE A 1 73 ? -26.468 1.469 33.690 1.00 95.00 73 ILE A O 1
ATOM 565 N N . ASP A 1 74 ? -25.646 -0.411 32.732 1.00 95.38 74 ASP A N 1
ATOM 566 C CA . ASP A 1 74 ? -24.977 0.205 31.604 1.00 95.38 74 ASP A CA 1
ATOM 567 C C . ASP A 1 74 ? -25.173 -0.702 30.395 1.00 95.38 74 ASP A C 1
ATOM 569 O O . ASP A 1 74 ? -24.808 -1.881 30.412 1.00 95.38 74 ASP A O 1
ATOM 573 N N . THR A 1 75 ? -25.846 -0.169 29.387 1.00 95.19 75 THR A N 1
ATOM 574 C CA . THR A 1 75 ? -26.165 -0.876 28.148 1.00 95.19 75 THR A CA 1
ATOM 575 C C . THR A 1 75 ? -25.651 -0.135 26.921 1.00 95.19 75 THR A C 1
ATOM 577 O O . THR A 1 75 ? -25.994 -0.508 25.796 1.00 95.19 75 THR A O 1
ATOM 580 N N . ASN A 1 76 ? -24.854 0.915 27.125 1.00 94.69 76 ASN A N 1
ATOM 581 C CA . ASN A 1 76 ? -24.373 1.781 26.068 1.00 94.69 76 ASN A CA 1
ATOM 582 C C . ASN A 1 76 ? -22.890 1.539 25.820 1.00 94.69 76 ASN A C 1
ATOM 584 O O . ASN A 1 76 ? -22.077 1.616 26.725 1.00 94.69 76 ASN A O 1
ATOM 588 N N . ILE A 1 77 ? -22.541 1.331 24.555 1.00 97.50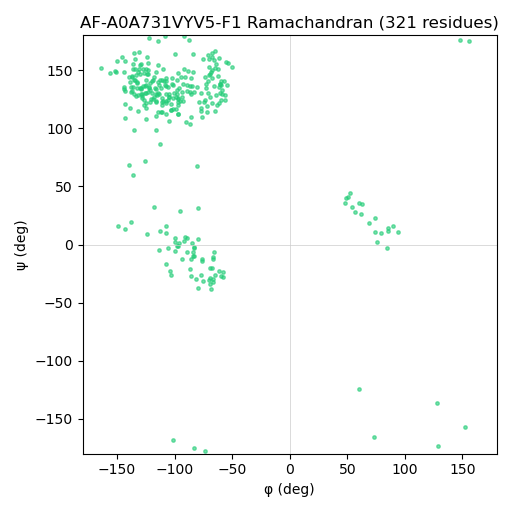 77 ILE A N 1
ATOM 589 C CA . ILE A 1 77 ? -21.154 1.355 24.106 1.00 97.50 77 ILE A CA 1
ATOM 590 C C . ILE A 1 77 ? -21.094 1.970 22.712 1.00 97.50 77 ILE A C 1
ATOM 592 O O . ILE A 1 77 ? -21.913 1.665 21.835 1.00 97.50 77 ILE A O 1
ATOM 596 N N . GLN A 1 78 ? -20.155 2.884 22.507 1.00 97.75 78 GLN A N 1
ATOM 597 C CA . GLN A 1 78 ? -19.944 3.521 21.219 1.00 97.75 78 GLN A CA 1
ATOM 598 C C . GLN A 1 78 ? -19.277 2.567 20.232 1.00 97.75 78 GLN A C 1
ATOM 600 O O . GLN A 1 78 ? -18.406 1.768 20.574 1.00 97.75 78 GLN A O 1
ATOM 605 N N . VAL A 1 79 ? -19.674 2.682 18.961 1.00 98.50 79 VAL A N 1
ATOM 606 C CA . VAL A 1 79 ? -18.970 2.005 17.871 1.00 98.50 79 VAL A CA 1
ATOM 607 C C . VAL A 1 79 ? -17.623 2.705 17.660 1.00 98.50 79 VAL A C 1
ATOM 609 O O . VAL A 1 79 ? -17.618 3.895 17.313 1.00 98.50 79 VAL A O 1
ATOM 612 N N . PRO A 1 80 ? -16.496 1.992 17.826 1.00 98.50 80 PRO A N 1
ATOM 613 C CA . PRO A 1 80 ? -15.177 2.587 17.684 1.00 98.50 80 PRO A CA 1
ATOM 614 C C . PRO A 1 80 ? -14.884 2.943 16.221 1.00 98.50 80 PRO A C 1
ATOM 616 O O . PRO A 1 80 ? -15.476 2.395 15.283 1.00 98.50 80 PRO A O 1
ATOM 619 N N . THR A 1 81 ? -13.932 3.849 16.015 1.00 98.19 81 THR A N 1
ATOM 620 C CA . THR A 1 81 ? -13.365 4.163 14.695 1.00 98.19 81 THR A CA 1
ATOM 621 C C . THR A 1 81 ? -11.898 3.772 14.642 1.00 98.19 81 THR A C 1
ATOM 623 O O . THR A 1 81 ? -11.224 3.728 15.669 1.00 98.19 81 THR A O 1
ATOM 626 N N . ILE A 1 82 ? -11.400 3.499 13.438 1.00 98.50 82 ILE A N 1
ATOM 627 C CA . ILE A 1 82 ? -9.991 3.212 13.181 1.00 98.50 82 ILE A CA 1
ATOM 628 C C . ILE A 1 82 ? -9.555 3.909 11.891 1.00 98.50 82 ILE A C 1
ATOM 630 O O . ILE A 1 82 ? -10.326 3.966 10.932 1.00 98.50 82 ILE A O 1
ATOM 634 N N . ALA A 1 83 ? -8.346 4.463 11.896 1.00 98.31 83 ALA A N 1
ATOM 635 C CA . ALA A 1 83 ? -7.712 5.122 10.757 1.00 98.31 83 ALA A CA 1
ATOM 636 C C . ALA A 1 83 ? -6.188 4.960 10.841 1.00 98.31 83 ALA A C 1
ATOM 638 O O . ALA A 1 83 ? -5.652 4.750 11.934 1.00 98.31 83 ALA A O 1
ATOM 639 N N . LEU A 1 84 ? -5.486 5.092 9.713 1.00 98.44 84 LEU A N 1
ATOM 640 C CA . LEU A 1 84 ? -4.037 5.301 9.725 1.00 98.44 84 LEU A CA 1
ATOM 641 C C . LEU A 1 84 ? -3.703 6.590 10.492 1.00 98.44 84 LEU A C 1
ATOM 643 O O . LEU A 1 84 ? -4.433 7.580 10.417 1.00 98.44 84 LEU A O 1
ATOM 647 N N . ASP A 1 85 ? -2.628 6.565 11.276 1.00 97.88 85 ASP A N 1
ATOM 648 C CA . ASP A 1 85 ? -2.132 7.758 11.963 1.00 97.88 85 ASP A CA 1
ATOM 649 C C . ASP A 1 85 ? -1.512 8.751 10.964 1.00 97.88 85 ASP A C 1
ATOM 651 O O . ASP A 1 85 ? -1.173 8.410 9.827 1.00 97.88 85 ASP A O 1
ATOM 655 N N . ALA A 1 86 ? -1.348 10.003 11.384 1.00 96.12 86 ALA A N 1
ATOM 656 C CA . ALA A 1 86 ? -0.776 11.042 10.539 1.00 96.12 86 ALA A CA 1
ATOM 657 C C . ALA A 1 86 ? 0.623 10.644 10.027 1.00 96.12 86 ALA A C 1
ATOM 659 O O . ALA A 1 86 ? 1.508 10.274 10.799 1.00 96.12 86 ALA A O 1
ATOM 660 N N . GLY A 1 87 ? 0.823 10.738 8.708 1.00 97.50 87 GLY A N 1
ATOM 661 C CA . GLY A 1 87 ? 2.073 10.349 8.049 1.00 97.50 87 GLY A CA 1
ATOM 662 C C . GLY A 1 87 ? 2.297 8.837 7.951 1.00 97.50 87 GLY A C 1
ATOM 663 O O . GLY A 1 87 ? 3.411 8.424 7.643 1.00 97.50 87 GLY A O 1
ATOM 664 N N . GLN A 1 88 ? 1.284 8.016 8.250 1.00 98.50 88 GLN A N 1
ATOM 665 C CA . GLN A 1 88 ? 1.320 6.569 8.011 1.00 98.50 88 GLN A CA 1
ATOM 666 C C . GLN A 1 88 ? 0.707 6.169 6.665 1.00 98.50 88 GLN A C 1
ATOM 668 O O . GLN A 1 88 ? 0.891 5.032 6.246 1.00 98.50 88 GLN A O 1
ATOM 673 N N . ASP A 1 89 ? 0.009 7.089 6.000 1.00 98.50 89 ASP A N 1
ATOM 674 C CA . ASP A 1 89 ? -0.467 6.951 4.623 1.00 98.50 89 ASP A CA 1
ATOM 675 C C . ASP A 1 89 ? 0.541 7.648 3.697 1.00 98.50 89 ASP A C 1
ATOM 677 O O . ASP A 1 89 ? 0.761 8.859 3.839 1.00 98.50 89 ASP A O 1
ATOM 681 N N . THR A 1 90 ? 1.247 6.880 2.864 1.00 98.56 90 THR A N 1
ATOM 682 C CA . THR A 1 90 ? 2.391 7.371 2.075 1.00 98.56 90 THR A CA 1
ATOM 683 C C . THR A 1 90 ? 1.988 7.645 0.626 1.00 98.56 90 THR A C 1
ATOM 685 O O . THR A 1 90 ? 0.813 7.775 0.312 1.00 98.56 90 THR A O 1
ATOM 688 N N . GLY A 1 91 ? 2.963 7.857 -0.259 1.00 97.38 91 GLY A N 1
ATOM 689 C CA . GLY A 1 91 ? 2.682 8.212 -1.645 1.00 97.38 91 GLY A CA 1
ATOM 690 C C . GLY A 1 91 ? 2.191 9.650 -1.826 1.00 97.38 91 GLY A C 1
ATOM 691 O O . GLY A 1 91 ? 2.352 10.521 -0.965 1.00 97.38 91 GLY A O 1
ATOM 692 N N . ALA A 1 92 ? 1.642 9.924 -3.010 1.00 96.25 92 ALA A N 1
ATOM 693 C CA . ALA A 1 92 ? 1.180 11.262 -3.381 1.00 96.25 92 ALA A CA 1
ATOM 694 C C . ALA A 1 92 ? -0.165 11.631 -2.734 1.00 96.25 92 ALA A C 1
ATOM 696 O O . ALA A 1 92 ? -0.460 12.815 -2.553 1.00 96.25 92 ALA A O 1
ATOM 697 N N . ASN A 1 93 ? -0.982 10.631 -2.400 1.00 97.00 93 ASN A N 1
ATOM 698 C CA . ASN A 1 93 ? -2.303 10.812 -1.823 1.00 97.00 93 ASN A CA 1
ATOM 699 C C . ASN A 1 93 ? -2.354 10.234 -0.407 1.00 97.00 93 ASN A C 1
ATOM 701 O O . ASN A 1 93 ? -2.588 9.057 -0.208 1.00 97.00 93 ASN A O 1
ATOM 705 N N . THR A 1 94 ? -2.219 11.096 0.595 1.00 96.56 94 THR A N 1
ATOM 706 C CA . THR A 1 94 ? -2.186 10.702 2.014 1.00 96.56 94 THR A CA 1
ATOM 707 C C . THR A 1 94 ? -3.579 10.429 2.610 1.00 96.56 94 THR A C 1
ATOM 709 O O . THR A 1 94 ? -3.835 10.799 3.762 1.00 96.56 94 THR A O 1
ATOM 712 N N . ALA A 1 95 ? -4.525 9.948 1.799 1.00 96.88 95 ALA A N 1
ATOM 713 C CA . ALA A 1 95 ? -5.899 9.666 2.217 1.00 96.88 95 ALA A CA 1
ATOM 714 C C . ALA A 1 95 ? -6.564 8.497 1.458 1.00 96.88 95 ALA A C 1
ATOM 716 O O . ALA A 1 95 ? -7.795 8.381 1.487 1.00 96.88 95 ALA A O 1
ATOM 717 N N . ASP A 1 96 ? -5.803 7.656 0.753 1.00 97.88 96 ASP A N 1
ATOM 718 C CA . ASP A 1 96 ? -6.320 6.440 0.105 1.00 97.88 96 ASP A CA 1
ATOM 719 C C . ASP A 1 96 ? -6.063 5.153 0.897 1.00 97.88 96 ASP A C 1
ATOM 721 O O . ASP A 1 96 ? -6.651 4.121 0.566 1.00 97.88 96 ASP A O 1
ATOM 725 N N . ASN A 1 97 ? -5.325 5.229 2.007 1.00 98.56 97 ASN A N 1
ATOM 726 C CA . ASN A 1 97 ? -4.902 4.095 2.824 1.00 98.56 97 ASN A CA 1
ATOM 727 C C . ASN A 1 97 ? -3.995 3.106 2.077 1.00 98.56 97 ASN A C 1
ATOM 729 O O . ASN A 1 97 ? -4.080 1.894 2.317 1.00 98.56 97 ASN A O 1
ATOM 733 N N . ILE A 1 98 ? -3.142 3.608 1.186 1.00 98.69 98 ILE A N 1
ATOM 734 C CA . ILE A 1 98 ? -2.106 2.836 0.508 1.00 98.69 98 ILE A CA 1
ATOM 735 C C . ILE A 1 98 ? -0.745 3.297 1.031 1.00 98.69 98 ILE A C 1
ATOM 737 O O . ILE A 1 98 ? -0.370 4.461 0.925 1.00 98.69 98 ILE A O 1
ATOM 741 N N . THR A 1 99 ? 0.016 2.379 1.625 1.00 98.75 99 THR A N 1
ATOM 742 C CA . THR A 1 99 ? 1.249 2.742 2.327 1.00 98.75 99 THR A CA 1
ATOM 743 C C . THR A 1 99 ? 2.392 1.772 2.091 1.00 98.75 99 THR A C 1
ATOM 745 O O . THR A 1 99 ? 2.200 0.558 2.072 1.00 98.75 99 THR A O 1
ATOM 748 N N . ASN A 1 100 ? 3.607 2.317 2.018 1.00 98.62 100 ASN A N 1
ATOM 749 C CA . ASN A 1 100 ? 4.851 1.554 2.016 1.00 98.62 100 ASN A CA 1
ATOM 750 C C . ASN A 1 100 ? 5.456 1.324 3.398 1.00 98.62 100 ASN A C 1
ATOM 752 O O . ASN A 1 100 ? 6.547 0.766 3.553 1.00 98.62 100 ASN A O 1
ATOM 756 N N . ILE A 1 101 ? 4.738 1.720 4.442 1.00 98.81 101 ILE A N 1
ATOM 757 C CA . ILE A 1 101 ? 5.126 1.432 5.811 1.00 98.81 101 ILE A CA 1
ATOM 758 C C . ILE A 1 101 ? 4.567 0.056 6.167 1.00 98.81 101 ILE A C 1
ATOM 760 O O . ILE A 1 101 ? 3.398 -0.077 6.502 1.00 98.81 101 ILE A O 1
ATOM 764 N N . SER A 1 102 ? 5.420 -0.971 6.196 1.00 98.19 102 SER A N 1
ATOM 765 C CA . SER A 1 102 ? 5.024 -2.350 6.555 1.00 98.19 102 SER A CA 1
ATOM 766 C C . SER A 1 102 ? 4.566 -2.536 8.010 1.00 98.19 102 SER A C 1
ATOM 768 O O . SER A 1 102 ? 4.131 -3.616 8.407 1.00 98.19 102 SER A O 1
ATOM 770 N N . ARG A 1 103 ? 4.675 -1.502 8.852 1.00 98.38 103 ARG A N 1
ATOM 771 C CA . ARG A 1 103 ? 4.226 -1.494 10.256 1.00 98.38 103 ARG A CA 1
ATOM 772 C C . ARG A 1 103 ? 3.501 -0.187 10.579 1.00 98.38 103 ARG A C 1
ATOM 774 O O . ARG A 1 103 ? 3.973 0.558 11.443 1.00 98.38 103 ARG A O 1
ATOM 781 N N . PRO A 1 104 ? 2.404 0.132 9.878 1.00 98.56 104 PRO A N 1
ATOM 782 C CA . PRO A 1 104 ? 1.781 1.429 10.034 1.00 98.56 104 PRO A CA 1
ATOM 783 C C . PRO A 1 104 ? 1.133 1.530 11.414 1.00 98.56 104 PRO A C 1
ATOM 785 O O . PRO A 1 104 ? 0.650 0.546 11.981 1.00 98.56 104 PRO A O 1
ATOM 788 N N . THR A 1 105 ? 1.145 2.731 11.974 1.00 98.50 105 THR A N 1
ATOM 789 C CA . THR A 1 105 ? 0.433 3.027 13.216 1.00 98.50 105 THR A CA 1
ATOM 790 C C . THR A 1 105 ? -1.003 3.420 12.908 1.00 98.50 105 THR A C 1
ATOM 792 O O . THR A 1 105 ? -1.270 4.197 11.997 1.00 98.50 105 THR A O 1
ATOM 795 N N . PHE A 1 106 ? -1.930 2.892 13.697 1.00 98.56 106 PHE A N 1
ATOM 796 C CA . PHE A 1 106 ? -3.352 3.180 13.623 1.00 98.56 106 PHE A CA 1
ATOM 797 C C . PHE A 1 106 ? -3.782 4.000 14.827 1.00 98.56 106 PHE A C 1
ATOM 799 O O . PHE A 1 106 ? -3.372 3.718 15.955 1.00 98.56 106 PHE A O 1
ATOM 806 N N . THR A 1 107 ? -4.660 4.969 14.595 1.00 98.06 107 THR A N 1
ATOM 807 C CA . THR A 1 107 ? -5.389 5.672 15.652 1.00 98.06 107 THR A CA 1
ATOM 808 C C . THR A 1 107 ? -6.775 5.072 15.811 1.00 98.06 107 THR A C 1
ATOM 810 O O . THR A 1 107 ? -7.425 4.688 14.837 1.00 98.06 107 THR A O 1
ATOM 813 N N . ILE A 1 108 ? -7.223 4.971 17.060 1.00 98.50 108 ILE A N 1
ATOM 814 C CA . ILE A 1 108 ? -8.522 4.411 17.420 1.00 98.50 108 ILE A CA 1
ATOM 815 C C . ILE A 1 108 ? -9.311 5.481 18.175 1.00 98.50 108 ILE A C 1
ATOM 817 O O . ILE A 1 108 ? -8.857 6.007 19.197 1.00 98.50 108 ILE A O 1
ATOM 821 N N . GLY A 1 109 ? -10.490 5.806 17.650 1.00 96.88 109 GLY A N 1
ATOM 822 C CA . GLY A 1 109 ? -11.396 6.821 18.181 1.00 96.88 109 GLY A CA 1
ATOM 823 C C . GLY A 1 109 ? -12.706 6.232 18.700 1.00 96.88 109 GLY A C 1
ATOM 824 O O . GLY A 1 109 ? -12.963 5.037 18.561 1.00 96.88 109 GLY A O 1
ATOM 825 N N . ASN A 1 110 ? -13.539 7.095 19.292 1.00 96.69 110 ASN A N 1
ATOM 826 C CA . ASN A 1 110 ? -14.846 6.740 19.866 1.00 96.69 110 ASN A CA 1
ATOM 827 C C . ASN A 1 110 ? -14.777 5.558 20.850 1.00 96.69 110 ASN A C 1
ATOM 829 O O . ASN A 1 110 ? -15.574 4.627 20.780 1.00 96.69 110 ASN A O 1
ATOM 833 N N . VAL A 1 111 ? -13.776 5.580 21.735 1.00 97.25 111 VAL A N 1
ATOM 834 C CA . VAL A 1 111 ? -13.610 4.582 22.798 1.00 97.25 111 VAL A CA 1
ATOM 835 C C . VAL A 1 111 ? -14.099 5.184 24.110 1.00 97.25 111 VAL A C 1
ATOM 837 O O . VAL A 1 111 ? -13.518 6.165 24.584 1.00 97.25 111 VAL A O 1
ATOM 840 N N . ASP A 1 112 ? -15.144 4.596 24.692 1.00 95.81 112 ASP A N 1
ATOM 841 C CA . ASP A 1 112 ? -15.748 5.105 25.923 1.00 95.81 112 ASP A CA 1
ATOM 842 C C . ASP A 1 112 ? -14.787 5.021 27.132 1.00 95.81 112 ASP A C 1
ATOM 844 O O . ASP A 1 112 ? -13.889 4.169 27.176 1.00 95.81 112 ASP A O 1
ATOM 848 N N . PRO A 1 113 ? -14.921 5.911 28.139 1.00 94.44 113 PRO A N 1
ATOM 849 C CA . PRO A 1 113 ? -13.992 5.979 29.273 1.00 94.44 113 PRO A CA 1
ATOM 850 C C . PRO A 1 113 ? -13.908 4.716 30.143 1.00 94.44 113 PRO A C 1
ATOM 852 O O . PRO A 1 113 ? -12.920 4.529 30.861 1.00 94.44 113 PRO A O 1
ATOM 855 N N . ASP A 1 114 ? -14.942 3.883 30.130 1.00 95.44 114 ASP A N 1
ATOM 856 C CA . ASP A 1 114 ? -15.064 2.629 30.870 1.00 95.44 114 ASP A CA 1
ATOM 857 C C . ASP A 1 114 ? -14.764 1.378 30.037 1.00 95.44 114 ASP A C 1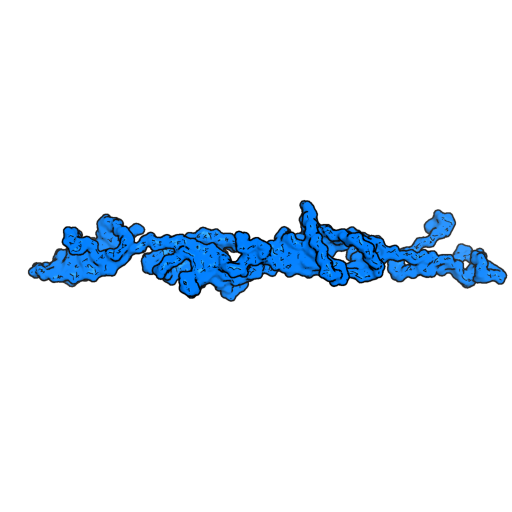
ATOM 859 O O . ASP A 1 114 ? -14.832 0.274 30.581 1.00 95.44 114 ASP A O 1
ATOM 863 N N . VAL A 1 115 ? -14.311 1.533 28.790 1.00 97.38 115 VAL A N 1
ATOM 864 C CA . VAL A 1 115 ? -13.724 0.441 28.005 1.00 97.38 115 VAL A CA 1
ATOM 865 C C . VAL A 1 115 ? -12.510 -0.148 28.728 1.00 97.38 115 VAL A C 1
ATOM 867 O O . VAL A 1 115 ? -11.592 0.567 29.142 1.00 97.38 115 VAL A O 1
ATOM 870 N N . ILE A 1 116 ? -12.494 -1.475 28.871 1.00 96.56 116 ILE A N 1
ATOM 871 C CA . ILE A 1 116 ? -11.410 -2.234 29.518 1.00 96.56 116 ILE A CA 1
ATOM 872 C C . ILE A 1 116 ? -10.558 -3.018 28.527 1.00 96.56 116 ILE A C 1
ATOM 874 O O . ILE A 1 116 ? -9.448 -3.428 28.871 1.00 96.56 116 ILE A O 1
ATOM 878 N N . LYS A 1 117 ? -11.051 -3.223 27.304 1.00 98.00 117 LYS A N 1
ATOM 879 C CA . LYS A 1 117 ? -10.368 -4.004 26.278 1.00 98.00 117 LYS A CA 1
ATOM 880 C C . LYS A 1 117 ? -10.592 -3.380 24.907 1.00 98.00 117 LYS A C 1
ATOM 882 O O . LYS A 1 117 ? -11.720 -3.066 24.543 1.00 98.00 117 LYS A O 1
ATOM 887 N N . VAL A 1 118 ? -9.505 -3.226 24.156 1.00 98.56 118 VAL A N 1
ATOM 888 C CA . VAL A 1 118 ? -9.495 -2.713 22.781 1.00 98.56 118 VAL A CA 1
ATOM 889 C C . VAL A 1 118 ? -8.642 -3.658 21.942 1.00 98.56 118 VAL A C 1
ATOM 891 O O . VAL A 1 118 ? -7.440 -3.788 22.184 1.00 98.56 118 VAL A O 1
ATOM 894 N N . VAL A 1 119 ? -9.270 -4.332 20.983 1.00 98.69 119 VAL A N 1
ATOM 895 C CA . VAL A 1 119 ? -8.639 -5.338 20.123 1.00 98.69 119 VAL A CA 1
ATOM 896 C C . VAL A 1 119 ? -8.712 -4.882 18.679 1.00 98.69 119 VAL A C 1
ATOM 898 O O . VAL A 1 119 ? -9.800 -4.616 18.181 1.00 98.69 119 VAL A O 1
ATOM 901 N N . VAL A 1 120 ? -7.569 -4.811 18.007 1.00 98.75 120 VAL A N 1
ATOM 902 C CA . VAL A 1 120 ? -7.477 -4.633 16.558 1.00 98.75 120 VAL A CA 1
ATOM 903 C C . VAL A 1 120 ? -7.361 -6.005 15.911 1.00 98.75 120 VAL A C 1
ATOM 905 O O . VAL A 1 120 ? -6.529 -6.806 16.325 1.00 98.75 120 VAL A O 1
ATOM 908 N N . THR A 1 121 ? -8.167 -6.258 14.887 1.00 98.56 121 THR A N 1
ATOM 909 C CA . THR A 1 121 ? -8.135 -7.492 14.104 1.00 98.56 121 THR A CA 1
ATOM 910 C C . THR A 1 121 ? -7.606 -7.186 12.707 1.00 98.56 121 THR A C 1
ATOM 912 O O . THR A 1 121 ? -8.166 -6.338 12.008 1.00 98.56 121 THR A O 1
ATOM 915 N N . ILE A 1 122 ? -6.540 -7.878 12.302 1.00 97.75 122 ILE A N 1
ATOM 916 C CA . ILE A 1 122 ? -5.947 -7.822 10.956 1.00 97.75 122 ILE A CA 1
ATOM 917 C C . ILE A 1 122 ? -5.904 -9.250 10.425 1.00 97.75 122 ILE A C 1
ATOM 919 O O . ILE A 1 122 ? -5.317 -10.113 11.068 1.00 97.75 122 ILE A O 1
ATOM 923 N N . ASP A 1 123 ? -6.547 -9.502 9.284 1.00 92.06 123 ASP A N 1
ATOM 924 C CA . ASP A 1 123 ? -6.583 -10.828 8.641 1.00 92.06 123 ASP A CA 1
ATOM 925 C C . ASP A 1 123 ? -6.992 -11.973 9.597 1.00 92.06 123 ASP A C 1
ATOM 927 O O . ASP A 1 123 ? -6.402 -13.047 9.645 1.00 92.06 123 ASP A O 1
ATOM 931 N N . GLY A 1 124 ? -7.984 -11.710 10.455 1.00 92.06 124 GLY A N 1
ATOM 932 C CA . GLY A 1 124 ? -8.469 -12.677 11.448 1.00 92.06 124 GLY A CA 1
ATOM 933 C C . GLY A 1 124 ? -7.567 -12.877 12.674 1.00 92.06 124 GLY A C 1
ATOM 934 O O . GLY A 1 124 ? -7.912 -13.673 13.547 1.00 92.06 124 GLY A O 1
ATOM 935 N N . HIS A 1 125 ? -6.450 -12.155 12.780 1.00 95.62 125 HIS A N 1
ATOM 936 C CA . HIS A 1 125 ? -5.576 -12.157 13.949 1.00 95.62 125 HIS A CA 1
ATOM 937 C C . HIS A 1 125 ? -5.852 -10.965 14.864 1.00 95.62 125 HIS A C 1
ATOM 939 O O . HIS A 1 125 ? -5.904 -9.825 14.407 1.00 95.62 125 HIS A O 1
ATOM 945 N N . ASP A 1 126 ? -5.970 -11.237 16.163 1.00 97.88 126 ASP A N 1
ATOM 946 C CA . ASP A 1 126 ? -6.287 -10.243 17.185 1.00 97.88 126 ASP A CA 1
ATOM 947 C C . ASP A 1 126 ? -5.036 -9.706 17.886 1.00 97.88 126 ASP A C 1
ATOM 949 O O . ASP A 1 126 ? -4.169 -10.457 18.344 1.00 97.88 126 ASP A O 1
ATOM 953 N N . TYR A 1 127 ? -4.996 -8.387 18.049 1.00 98.19 127 TYR A N 1
ATOM 954 C CA . TYR A 1 127 ? -3.916 -7.656 18.692 1.00 98.19 127 TYR A CA 1
ATOM 955 C C . TYR A 1 127 ? -4.472 -6.646 19.693 1.00 98.19 127 TYR A C 1
ATOM 957 O O . TYR A 1 127 ? -5.446 -5.949 19.423 1.00 98.19 127 TYR A O 1
ATOM 965 N N . ASN A 1 128 ? -3.831 -6.514 20.853 1.00 97.94 128 ASN A N 1
ATOM 966 C CA . ASN A 1 128 ? -4.234 -5.504 21.829 1.00 97.94 128 ASN A CA 1
ATOM 967 C C . ASN A 1 128 ? -3.738 -4.117 21.404 1.00 97.94 128 ASN A C 1
ATOM 969 O O . ASN A 1 128 ? -2.547 -3.932 21.140 1.00 97.94 128 ASN A O 1
ATOM 973 N N . ALA A 1 129 ? -4.634 -3.131 21.403 1.00 98.06 129 ALA A N 1
ATOM 974 C CA . ALA A 1 129 ? -4.248 -1.733 21.270 1.00 98.06 129 ALA A CA 1
ATOM 975 C C . ALA A 1 129 ? -3.635 -1.205 22.577 1.00 98.06 129 ALA A C 1
ATOM 977 O O . ALA A 1 129 ? -3.856 -1.740 23.666 1.00 98.06 129 ALA A O 1
ATOM 978 N N . THR A 1 130 ? -2.874 -0.121 22.473 1.00 96.94 130 THR A N 1
ATOM 979 C CA . THR A 1 130 ? -2.242 0.557 23.607 1.00 96.94 130 THR A CA 1
ATOM 980 C C . THR A 1 130 ? -2.856 1.936 23.798 1.00 96.94 130 THR A C 1
ATOM 982 O O . THR A 1 130 ? -3.085 2.672 22.840 1.00 96.94 130 THR A O 1
ATOM 985 N N . LYS A 1 131 ? -3.114 2.309 25.052 1.00 95.31 131 LYS A N 1
ATOM 986 C CA . LYS A 1 131 ? -3.585 3.651 25.393 1.00 95.31 131 LYS A CA 1
ATOM 987 C C . LYS A 1 131 ? -2.408 4.628 25.391 1.00 95.31 131 LYS A C 1
ATOM 989 O O . LYS A 1 131 ? -1.451 4.436 26.139 1.00 95.31 131 LYS A O 1
ATOM 994 N N . VAL A 1 132 ? -2.490 5.679 24.579 1.00 92.06 132 VAL A N 1
ATOM 995 C CA . VAL A 1 132 ? -1.455 6.712 24.431 1.00 92.06 132 VAL A CA 1
ATOM 996 C C . VAL A 1 132 ? -2.089 8.077 24.700 1.00 92.06 132 VAL A C 1
ATOM 998 O O . VAL A 1 132 ? -2.897 8.584 23.922 1.00 92.06 132 VAL A O 1
ATOM 1001 N N . GLY A 1 133 ? -1.755 8.675 25.847 1.00 89.06 133 GLY A N 1
ATOM 1002 C CA . GLY A 1 133 ? -2.400 9.906 26.309 1.00 89.06 133 GLY A CA 1
ATOM 1003 C C . GLY A 1 133 ? -3.909 9.719 26.509 1.00 89.06 133 GLY A C 1
ATOM 1004 O O . GLY A 1 133 ? -4.340 8.849 27.268 1.00 89.06 133 GLY A O 1
ATOM 1005 N N . ALA A 1 134 ? -4.710 10.553 25.841 1.00 84.69 134 ALA A N 1
ATOM 1006 C CA . ALA A 1 134 ? -6.172 10.456 25.857 1.00 84.69 134 ALA A CA 1
ATOM 1007 C C . ALA A 1 134 ? -6.738 9.481 24.805 1.00 84.69 134 ALA A C 1
ATOM 1009 O O . ALA A 1 134 ? -7.918 9.150 24.879 1.00 84.69 134 ALA A O 1
ATOM 1010 N N . GLY A 1 135 ? -5.923 9.035 23.843 1.00 92.25 135 GLY A N 1
ATOM 1011 C CA . GLY A 1 135 ? -6.348 8.191 22.729 1.00 92.25 135 GLY A CA 1
ATOM 1012 C C . GLY A 1 135 ? -5.852 6.751 22.829 1.00 92.25 135 GLY A C 1
ATOM 1013 O O . GLY A 1 135 ? -5.138 6.369 23.760 1.00 92.25 135 GLY A O 1
ATOM 1014 N N . TRP A 1 136 ? -6.228 5.956 21.833 1.00 97.56 136 TRP A N 1
ATOM 1015 C CA . TRP A 1 136 ? -5.764 4.587 21.645 1.00 97.56 136 TRP A CA 1
ATOM 1016 C C . TRP A 1 136 ? -5.039 4.467 20.310 1.00 97.56 136 TRP A C 1
ATOM 1018 O O . TRP A 1 136 ? -5.438 5.080 19.319 1.00 97.56 136 TRP A O 1
ATOM 1028 N N . GLN A 1 137 ? -3.968 3.683 20.298 1.00 98.19 137 GLN A N 1
ATOM 1029 C CA . GLN A 1 137 ? -3.169 3.421 19.111 1.00 98.19 137 GLN A CA 1
ATOM 1030 C C . GLN A 1 137 ? -2.814 1.943 19.011 1.00 98.19 137 GLN A C 1
ATOM 1032 O O . GLN A 1 137 ? -2.745 1.225 20.012 1.00 98.19 137 GLN A O 1
ATOM 1037 N N . PHE A 1 138 ? -2.549 1.495 17.793 1.00 98.56 138 PHE A N 1
ATOM 1038 C CA . PHE A 1 138 ? -2.007 0.172 17.531 1.00 98.56 138 PHE A CA 1
ATOM 1039 C C . PHE A 1 138 ? -0.911 0.257 16.472 1.00 98.56 138 PHE A C 1
ATOM 1041 O O . PHE A 1 138 ? -1.117 0.848 15.419 1.00 98.56 138 PHE A O 1
ATOM 1048 N N . THR A 1 139 ? 0.233 -0.370 16.740 1.00 98.19 139 THR A N 1
ATOM 1049 C CA . THR A 1 139 ? 1.322 -0.538 15.772 1.00 98.19 139 THR A CA 1
ATOM 1050 C C . THR A 1 139 ? 1.685 -2.023 15.732 1.00 98.19 139 THR A C 1
ATOM 1052 O O . THR A 1 139 ? 1.986 -2.591 16.790 1.00 98.19 139 THR A O 1
ATOM 1055 N N . PRO A 1 140 ? 1.697 -2.675 14.555 1.00 97.75 140 PRO A N 1
ATOM 1056 C CA . PRO A 1 140 ? 2.115 -4.065 14.428 1.00 97.75 140 PRO A CA 1
ATOM 1057 C C . PRO A 1 140 ? 3.519 -4.307 15.000 1.00 97.75 140 PRO A C 1
ATOM 1059 O O . PRO A 1 140 ? 4.458 -3.531 14.783 1.00 97.75 140 PRO A O 1
ATOM 1062 N N . GLY A 1 141 ? 3.688 -5.412 15.729 1.00 97.00 141 GLY A N 1
ATOM 1063 C CA . GLY A 1 141 ? 4.986 -5.809 16.289 1.00 97.00 141 GLY A CA 1
ATOM 1064 C C . GLY A 1 141 ? 5.994 -6.262 15.226 1.00 97.00 141 GLY A C 1
ATOM 1065 O O . GLY A 1 141 ? 7.190 -6.028 15.380 1.00 97.00 141 GLY A O 1
ATOM 1066 N N . ASN A 1 142 ? 5.499 -6.841 14.131 1.00 96.31 142 ASN A N 1
ATOM 1067 C CA . ASN A 1 142 ? 6.274 -7.316 12.986 1.00 96.31 142 ASN A CA 1
ATOM 1068 C C . ASN A 1 142 ? 5.763 -6.662 11.702 1.00 96.31 142 ASN A C 1
ATOM 1070 O O . ASN A 1 142 ? 4.638 -6.165 11.682 1.00 96.31 142 ASN A O 1
ATOM 1074 N N . ALA A 1 143 ? 6.588 -6.688 10.653 1.00 97.50 143 ALA A N 1
ATOM 1075 C CA . ALA A 1 143 ? 6.182 -6.271 9.316 1.00 97.50 143 ALA A CA 1
ATOM 1076 C C . ALA A 1 143 ? 4.993 -7.107 8.826 1.00 97.50 143 ALA A C 1
ATOM 1078 O O . ALA A 1 143 ? 4.997 -8.335 8.947 1.00 97.50 143 ALA A O 1
ATOM 1079 N N . ILE A 1 144 ? 3.990 -6.416 8.298 1.00 97.25 144 ILE A N 1
ATOM 1080 C CA . ILE A 1 144 ? 2.871 -6.988 7.563 1.00 97.25 144 ILE A CA 1
ATOM 1081 C C . ILE A 1 144 ? 3.332 -7.133 6.103 1.00 97.25 144 ILE A C 1
ATOM 1083 O O . ILE A 1 144 ? 3.884 -6.168 5.572 1.00 97.25 144 ILE A O 1
ATOM 1087 N N . PRO A 1 145 ? 3.176 -8.311 5.471 1.00 97.94 145 PRO A N 1
ATOM 1088 C CA . PRO A 1 145 ? 3.496 -8.492 4.058 1.00 97.94 145 PRO A CA 1
ATOM 1089 C C . PRO A 1 145 ? 2.652 -7.602 3.148 1.00 97.94 145 PRO A C 1
ATOM 1091 O O . PRO A 1 145 ? 1.553 -7.190 3.523 1.00 97.94 145 PRO A O 1
ATOM 1094 N N . ASP A 1 146 ? 3.124 -7.396 1.926 1.00 98.44 146 ASP A N 1
ATOM 1095 C CA . ASP A 1 146 ? 2.359 -6.663 0.926 1.00 98.44 146 ASP A CA 1
ATOM 1096 C C . ASP A 1 146 ? 1.025 -7.360 0.637 1.00 98.44 146 ASP A C 1
ATOM 1098 O O . ASP A 1 146 ? 0.927 -8.592 0.590 1.00 98.44 146 ASP A O 1
ATOM 1102 N N . GLY A 1 147 ? -0.030 -6.561 0.510 1.00 98.06 147 GLY A N 1
ATOM 1103 C CA . GLY A 1 147 ? -1.386 -7.052 0.333 1.00 98.06 147 GLY A CA 1
ATOM 1104 C C . GLY A 1 147 ? -2.461 -6.070 0.782 1.00 98.06 147 GLY A C 1
ATOM 1105 O O . GLY A 1 147 ? -2.197 -5.005 1.339 1.00 98.06 147 GLY A O 1
ATOM 1106 N N . SER A 1 148 ? -3.713 -6.450 0.536 1.00 98.25 148 SER A N 1
ATOM 1107 C CA . SER A 1 148 ? -4.892 -5.696 0.964 1.00 98.25 148 SER A CA 1
ATOM 1108 C C . SER A 1 148 ? -5.504 -6.302 2.224 1.00 98.25 148 SER A C 1
ATOM 1110 O O . SER A 1 148 ? -5.809 -7.493 2.268 1.00 98.25 148 SER A O 1
ATOM 1112 N N . TYR A 1 149 ? -5.757 -5.462 3.221 1.00 98.31 149 TYR A N 1
ATOM 1113 C CA . TYR A 1 149 ? -6.248 -5.850 4.537 1.00 98.31 149 TYR A CA 1
ATOM 1114 C C . TYR A 1 149 ? -7.529 -5.096 4.885 1.00 98.31 149 TYR A C 1
ATOM 1116 O O . TYR A 1 149 ? -7.652 -3.903 4.628 1.00 98.31 149 TYR A O 1
ATOM 1124 N N . ASN A 1 150 ? -8.473 -5.787 5.526 1.00 97.50 150 ASN A N 1
ATOM 1125 C CA . ASN A 1 150 ? -9.630 -5.162 6.166 1.00 97.50 150 ASN A CA 1
ATOM 1126 C C . ASN A 1 150 ? -9.421 -5.177 7.676 1.00 97.50 150 ASN A C 1
ATOM 1128 O O . ASN A 1 150 ? -9.523 -6.228 8.308 1.00 97.50 150 ASN A O 1
ATOM 1132 N N . ILE A 1 151 ? -9.127 -4.012 8.242 1.00 98.56 151 ILE A N 1
ATOM 1133 C CA . ILE A 1 151 ? -8.781 -3.872 9.653 1.00 98.56 151 ILE A CA 1
ATOM 1134 C C . ILE A 1 151 ? -10.014 -3.430 10.435 1.00 98.56 151 ILE A C 1
ATOM 1136 O O . ILE A 1 151 ? -10.680 -2.461 10.073 1.00 98.56 151 ILE A O 1
ATOM 1140 N N . THR A 1 152 ? -10.320 -4.123 11.527 1.00 98.69 152 THR A N 1
ATOM 1141 C CA . THR A 1 152 ? -11.415 -3.753 12.438 1.00 98.69 152 THR A CA 1
ATOM 1142 C C . THR A 1 152 ? -10.900 -3.557 13.849 1.00 98.69 152 THR A C 1
ATOM 1144 O O . THR A 1 152 ? -9.893 -4.143 14.233 1.00 98.69 152 THR A O 1
ATOM 1147 N N . VAL A 1 153 ? -11.623 -2.784 14.654 1.00 98.75 153 VAL A N 1
ATOM 1148 C CA . VAL A 1 153 ? -11.388 -2.689 16.095 1.00 98.75 153 VAL A CA 1
ATOM 1149 C C . VAL A 1 153 ? -12.646 -3.080 16.860 1.00 98.75 153 VAL A C 1
ATOM 1151 O O . VAL A 1 153 ? -13.743 -2.641 16.521 1.00 98.75 153 VAL A O 1
ATOM 1154 N N . THR A 1 154 ? -12.483 -3.908 17.888 1.00 98.75 154 THR A N 1
ATOM 1155 C CA . THR A 1 154 ? -13.537 -4.316 18.819 1.00 98.75 154 THR A CA 1
ATOM 1156 C C . THR A 1 154 ? -13.210 -3.814 20.218 1.00 98.75 154 THR A C 1
ATOM 1158 O O . THR A 1 154 ? -12.082 -3.963 20.693 1.00 98.75 154 THR A O 1
ATOM 1161 N N . VAL A 1 155 ? -14.201 -3.228 20.881 1.00 98.69 155 VAL A N 1
ATOM 1162 C CA . VAL A 1 155 ? -14.103 -2.722 22.253 1.00 98.69 155 VAL A CA 1
ATOM 1163 C C . VAL A 1 155 ? -15.047 -3.482 23.180 1.00 98.69 155 VAL A C 1
ATOM 1165 O O . VAL A 1 155 ? -16.105 -3.933 22.744 1.00 98.69 155 VAL A O 1
ATOM 1168 N N . GLU A 1 156 ? -14.650 -3.624 24.443 1.00 98.50 156 GLU A N 1
ATOM 1169 C CA . GLU A 1 156 ? -15.454 -4.212 25.522 1.00 98.50 156 GLU A CA 1
ATOM 1170 C C . GLU A 1 156 ? -15.333 -3.347 26.785 1.00 98.50 156 GLU A C 1
ATOM 1172 O O . GLU A 1 156 ? -14.218 -3.005 27.204 1.00 98.50 156 GLU A O 1
ATOM 1177 N N . ASP A 1 157 ? -16.469 -2.978 27.376 1.00 98.00 157 ASP A N 1
ATOM 1178 C CA . ASP A 1 157 ? -16.546 -2.170 28.599 1.00 98.00 157 ASP A CA 1
ATOM 1179 C C . ASP A 1 157 ? -16.605 -3.000 29.892 1.00 98.00 157 ASP A C 1
ATOM 1181 O O . ASP A 1 157 ? -16.568 -4.231 29.888 1.00 98.00 157 ASP A O 1
ATOM 1185 N N . LYS A 1 158 ? -16.661 -2.315 31.041 1.00 96.50 158 LYS A N 1
ATOM 1186 C CA . LYS A 1 158 ? -16.762 -2.958 32.366 1.00 96.50 158 LYS A CA 1
ATOM 1187 C C . LYS A 1 158 ? -18.064 -3.729 32.581 1.00 96.50 158 LYS A C 1
ATOM 1189 O O . LYS A 1 158 ? -18.079 -4.621 33.430 1.00 96.50 158 LYS A O 1
ATOM 1194 N N . ALA A 1 159 ? -19.141 -3.355 31.896 1.00 95.31 159 ALA A N 1
ATOM 1195 C CA . ALA A 1 159 ? -20.429 -4.036 31.956 1.00 95.31 159 ALA A CA 1
ATOM 1196 C C . ALA A 1 159 ? -20.490 -5.246 31.001 1.00 95.31 159 ALA A C 1
ATOM 1198 O O . ALA A 1 159 ? -21.403 -6.067 31.113 1.00 95.31 159 ALA A O 1
ATOM 1199 N N . GLY A 1 160 ? -19.492 -5.393 30.122 1.00 96.62 160 GLY A N 1
ATOM 1200 C CA . GLY A 1 160 ? -19.385 -6.446 29.119 1.00 96.62 160 GLY A CA 1
ATOM 1201 C C . GLY A 1 160 ? -20.123 -6.124 27.819 1.00 96.62 160 GLY A C 1
ATOM 1202 O O . GLY A 1 160 ? -20.350 -7.036 27.019 1.00 96.62 160 GLY A O 1
ATOM 1203 N N . ASN A 1 161 ? -20.527 -4.868 27.589 1.00 97.44 161 ASN A N 1
ATOM 1204 C CA . ASN A 1 161 ? -21.045 -4.475 26.282 1.00 97.44 161 ASN A CA 1
ATOM 1205 C C . ASN A 1 161 ? -19.894 -4.467 25.275 1.00 97.44 161 ASN A C 1
ATOM 1207 O O . ASN A 1 161 ? -18.757 -4.138 25.615 1.00 97.44 161 ASN A O 1
ATOM 1211 N N . THR A 1 162 ? -20.188 -4.833 24.028 1.00 98.31 162 THR A N 1
ATOM 1212 C CA . THR A 1 162 ? -19.196 -4.880 22.953 1.00 98.31 162 THR A CA 1
ATOM 1213 C C . THR A 1 162 ? -19.674 -4.148 21.711 1.00 98.31 162 THR A C 1
ATOM 1215 O O . THR A 1 162 ? -20.862 -4.146 21.380 1.00 98.31 162 THR A O 1
ATOM 1218 N N . ALA A 1 163 ? -18.728 -3.543 20.998 1.00 98.62 163 ALA A N 1
ATOM 1219 C CA . ALA A 1 163 ? -18.961 -2.954 19.687 1.00 98.62 163 ALA A CA 1
ATOM 1220 C C . ALA A 1 163 ? -17.740 -3.138 18.786 1.00 98.62 163 ALA A C 1
ATOM 1222 O O . ALA A 1 163 ? -16.602 -3.129 19.254 1.00 98.62 163 ALA A O 1
ATOM 1223 N N . THR A 1 164 ? -17.987 -3.259 17.483 1.00 98.69 164 THR A N 1
ATOM 1224 C CA . THR A 1 164 ? -16.952 -3.433 16.456 1.00 98.69 164 THR A CA 1
ATOM 1225 C C . THR A 1 164 ? -17.086 -2.344 15.398 1.00 98.69 164 THR A C 1
ATOM 1227 O O . THR A 1 164 ? -18.197 -2.020 14.974 1.00 98.69 164 THR A O 1
ATOM 1230 N N . SER A 1 165 ? -15.960 -1.772 14.974 1.00 98.75 165 SER A N 1
ATOM 1231 C CA . SER A 1 165 ? -15.915 -0.746 13.933 1.00 98.75 165 SER A CA 1
ATOM 1232 C C . SER A 1 165 ? -16.371 -1.280 12.574 1.00 98.75 165 SER A C 1
ATOM 1234 O O . SER A 1 165 ? -16.399 -2.483 12.312 1.00 98.75 165 SER A O 1
ATOM 1236 N N . LYS A 1 166 ? -16.636 -0.360 11.642 1.00 98.19 166 LYS A N 1
ATOM 1237 C CA . LYS A 1 166 ? -16.586 -0.708 10.216 1.00 98.19 166 LYS A CA 1
ATOM 1238 C C . LYS A 1 166 ? -15.155 -1.134 9.837 1.00 98.19 166 LYS A C 1
ATOM 1240 O O . LYS A 1 166 ? -14.214 -0.638 10.465 1.00 98.19 166 LYS A O 1
ATOM 1245 N N . PRO A 1 167 ? -14.983 -2.018 8.838 1.00 97.88 167 PRO A N 1
ATOM 1246 C CA . PRO A 1 167 ? -13.660 -2.356 8.330 1.00 97.88 167 PRO A CA 1
ATOM 1247 C C . PRO A 1 167 ? -13.014 -1.139 7.661 1.00 97.88 167 PRO A C 1
ATOM 1249 O O . PRO A 1 167 ? -13.671 -0.424 6.900 1.00 97.88 167 PRO A O 1
ATOM 1252 N N . LEU A 1 168 ? -11.733 -0.927 7.948 1.00 98.50 168 LEU A N 1
ATOM 1253 C CA . LEU A 1 168 ? -10.855 0.003 7.252 1.00 98.50 168 LEU A CA 1
ATOM 1254 C C . LEU A 1 168 ? -10.048 -0.789 6.211 1.00 98.50 168 LEU A C 1
ATOM 1256 O O . LEU A 1 168 ? -9.230 -1.620 6.618 1.00 98.50 168 LEU A O 1
ATOM 1260 N N . PRO A 1 169 ? -10.275 -0.577 4.904 1.00 98.31 169 PRO A N 1
ATOM 1261 C CA . PRO A 1 169 ? -9.418 -1.146 3.875 1.00 98.31 169 PRO A CA 1
ATOM 1262 C C . PRO A 1 169 ? -8.059 -0.438 3.897 1.00 98.31 169 PRO A C 1
ATOM 1264 O O . PRO A 1 169 ? -8.007 0.790 3.899 1.00 98.31 169 PRO A O 1
ATOM 1267 N N . VAL A 1 170 ? -6.978 -1.211 3.919 1.00 98.62 170 VAL A N 1
ATOM 1268 C CA . VAL A 1 170 ? -5.593 -0.724 3.875 1.00 98.62 170 VAL A CA 1
ATOM 1269 C C . VAL A 1 170 ? -4.808 -1.590 2.905 1.00 98.62 170 VAL A C 1
ATOM 1271 O O . VAL A 1 170 ? -4.922 -2.815 2.955 1.00 98.62 170 VAL A O 1
ATOM 1274 N N . VAL A 1 171 ? -4.000 -0.975 2.050 1.00 98.69 171 VAL A N 1
ATOM 1275 C CA . VAL A 1 171 ? -3.035 -1.680 1.205 1.00 98.69 171 VAL A CA 1
ATOM 1276 C C . VAL A 1 171 ? -1.640 -1.415 1.753 1.00 98.69 171 VAL A C 1
ATOM 1278 O O . VAL A 1 171 ? -1.243 -0.263 1.910 1.00 98.69 171 VAL A O 1
ATOM 1281 N N . ILE A 1 172 ? -0.924 -2.490 2.073 1.00 98.75 172 ILE A N 1
ATOM 1282 C CA . ILE A 1 172 ? 0.515 -2.438 2.324 1.00 98.75 172 ILE A CA 1
ATOM 1283 C C . ILE A 1 172 ? 1.192 -2.802 1.011 1.00 98.75 172 ILE A C 1
ATOM 1285 O O . ILE A 1 172 ? 0.909 -3.863 0.458 1.00 98.75 172 ILE A O 1
ATOM 1289 N N . ASP A 1 173 ? 2.046 -1.921 0.522 1.00 98.75 173 ASP A N 1
ATOM 1290 C CA . ASP A 1 173 ? 2.817 -2.115 -0.698 1.00 98.75 173 ASP A CA 1
ATOM 1291 C C . ASP A 1 173 ? 4.200 -1.504 -0.493 1.00 98.75 173 ASP A C 1
ATOM 1293 O O . ASP A 1 173 ? 4.342 -0.286 -0.395 1.00 98.75 173 ASP A O 1
ATOM 1297 N N . THR A 1 174 ? 5.218 -2.352 -0.375 1.00 98.56 174 THR A N 1
ATOM 1298 C CA . THR A 1 174 ? 6.588 -1.939 -0.062 1.00 98.56 174 THR A CA 1
ATOM 1299 C C . THR A 1 174 ? 7.539 -2.046 -1.248 1.00 98.56 174 THR A C 1
ATOM 1301 O O . THR A 1 174 ? 8.755 -1.902 -1.070 1.00 98.56 174 THR A O 1
ATOM 1304 N N . THR A 1 175 ? 7.021 -2.285 -2.455 1.00 97.81 175 THR A N 1
ATOM 1305 C CA . THR A 1 175 ? 7.848 -2.556 -3.630 1.00 97.81 175 THR A CA 1
ATOM 1306 C C . THR A 1 175 ? 7.358 -1.838 -4.876 1.00 97.81 175 THR A C 1
ATOM 1308 O O . THR A 1 175 ? 6.220 -1.998 -5.276 1.00 97.81 175 THR A O 1
ATOM 1311 N N . ALA A 1 176 ? 8.279 -1.170 -5.570 1.00 98.25 176 ALA A N 1
ATOM 1312 C CA . ALA A 1 176 ? 8.093 -0.776 -6.963 1.00 98.25 176 ALA A CA 1
ATOM 1313 C C . ALA A 1 176 ? 8.886 -1.732 -7.865 1.00 98.25 176 ALA A C 1
ATOM 1315 O O . ALA A 1 176 ? 10.006 -2.121 -7.518 1.00 98.25 176 ALA A O 1
ATOM 1316 N N . GLU A 1 177 ? 8.348 -2.072 -9.038 1.00 97.12 177 GLU A N 1
ATOM 1317 C CA . GLU A 1 177 ? 8.994 -2.995 -9.979 1.00 97.12 177 GLU A CA 1
ATOM 1318 C C . GLU A 1 177 ? 9.061 -2.432 -11.407 1.00 97.12 177 GLU A C 1
ATOM 1320 O O . GLU A 1 177 ? 8.086 -1.907 -11.959 1.00 97.12 177 GLU A O 1
ATOM 1325 N N . ILE A 1 178 ? 10.243 -2.574 -12.014 1.00 97.62 178 ILE A N 1
ATOM 1326 C CA . ILE A 1 178 ? 10.472 -2.407 -13.450 1.00 97.62 178 ILE A CA 1
ATOM 1327 C C . ILE A 1 178 ? 10.586 -3.820 -14.023 1.00 97.62 178 ILE A C 1
ATOM 1329 O O . ILE A 1 178 ? 11.481 -4.570 -13.646 1.00 97.62 178 ILE A O 1
ATOM 1333 N N . GLU A 1 179 ? 9.652 -4.198 -14.892 1.00 96.12 179 GLU A N 1
ATOM 1334 C CA . GLU A 1 179 ? 9.587 -5.552 -15.451 1.00 96.12 179 GLU A CA 1
ATOM 1335 C C . GLU A 1 179 ? 10.600 -5.741 -16.586 1.00 96.12 179 GLU A C 1
ATOM 1337 O O . GLU A 1 179 ? 11.155 -6.826 -16.763 1.00 96.12 179 GLU A O 1
ATOM 1342 N N . SER A 1 180 ? 10.806 -4.702 -17.404 1.00 95.88 180 SER A N 1
ATOM 1343 C CA . SER A 1 180 ? 11.829 -4.708 -18.454 1.00 95.88 180 SER A CA 1
ATOM 1344 C C . SER A 1 180 ? 12.143 -3.318 -19.001 1.00 95.88 180 SER A C 1
ATOM 1346 O O . SER A 1 180 ? 11.275 -2.444 -19.088 1.00 95.88 180 SER A O 1
ATOM 1348 N N . VAL A 1 181 ? 13.381 -3.161 -19.472 1.00 97.94 181 VAL A N 1
ATOM 1349 C CA . VAL A 1 181 ? 13.851 -2.029 -20.277 1.00 97.94 181 VAL A CA 1
ATOM 1350 C C . VAL A 1 181 ? 14.496 -2.578 -21.548 1.00 97.94 181 VAL A C 1
ATOM 1352 O O . VAL A 1 181 ? 15.466 -3.328 -21.481 1.00 97.94 181 VAL A O 1
ATOM 1355 N N . THR A 1 182 ? 13.973 -2.213 -22.719 1.00 97.56 182 THR A N 1
ATOM 1356 C CA . THR A 1 182 ? 14.442 -2.748 -24.012 1.00 97.56 182 THR A CA 1
ATOM 1357 C C . THR A 1 182 ? 14.791 -1.637 -24.993 1.00 97.56 182 THR A C 1
ATOM 1359 O O . THR A 1 182 ? 14.003 -0.699 -25.160 1.00 97.56 182 THR A O 1
ATOM 1362 N N . LEU A 1 183 ? 15.915 -1.776 -25.701 1.00 98.44 183 LEU A N 1
ATOM 1363 C CA . LEU A 1 183 ? 16.224 -0.973 -26.882 1.00 98.44 183 LEU A CA 1
ATOM 1364 C C . LEU A 1 183 ? 15.319 -1.415 -28.045 1.00 98.44 183 LEU A C 1
ATOM 1366 O O . LEU A 1 183 ? 15.409 -2.536 -28.523 1.00 98.44 183 LEU A O 1
ATOM 1370 N N . VAL A 1 184 ? 14.417 -0.542 -28.493 1.00 97.69 184 VAL A N 1
ATOM 1371 C CA . VAL A 1 184 ? 13.444 -0.850 -29.563 1.00 97.69 184 VAL A CA 1
ATOM 1372 C C . VAL A 1 184 ? 14.070 -0.705 -30.948 1.00 97.69 184 VAL A C 1
ATOM 1374 O O . VAL A 1 184 ? 13.667 -1.373 -31.895 1.00 97.69 184 VAL A O 1
ATOM 1377 N N . THR A 1 185 ? 15.047 0.187 -31.079 1.00 97.94 185 THR A N 1
ATOM 1378 C CA . THR A 1 185 ? 15.766 0.452 -32.331 1.00 97.94 185 THR A CA 1
ATOM 1379 C C . THR A 1 185 ? 17.065 -0.344 -32.431 1.00 97.94 185 THR A C 1
ATOM 1381 O O . THR A 1 185 ? 18.010 0.138 -33.050 1.00 97.94 185 THR A O 1
ATOM 1384 N N . ASP A 1 186 ? 17.138 -1.516 -31.800 1.00 97.56 186 ASP A N 1
ATOM 1385 C CA . ASP A 1 186 ? 18.295 -2.406 -31.918 1.00 97.56 186 ASP A CA 1
ATOM 1386 C C . ASP A 1 186 ? 18.478 -2.832 -33.385 1.00 97.56 186 ASP A C 1
ATOM 1388 O O . ASP A 1 186 ? 17.489 -3.014 -34.109 1.00 97.56 186 ASP A O 1
ATOM 1392 N N . SER A 1 187 ? 19.713 -2.864 -33.890 1.00 95.56 187 SER A N 1
ATOM 1393 C CA . SER A 1 187 ? 19.934 -3.003 -35.333 1.00 95.56 187 SER A CA 1
ATOM 1394 C C . SER A 1 187 ? 21.292 -3.582 -35.692 1.00 95.56 187 SER A C 1
ATOM 1396 O O . SER A 1 187 ? 22.297 -3.192 -35.124 1.00 95.56 187 SER A O 1
ATOM 1398 N N . GLY A 1 188 ? 21.354 -4.325 -36.791 1.00 92.38 188 GLY A N 1
ATOM 1399 C CA . GLY A 1 188 ? 22.596 -4.912 -37.281 1.00 92.38 188 GLY A CA 1
ATOM 1400 C C . GLY A 1 188 ? 22.364 -6.393 -37.504 1.00 92.38 188 GLY A C 1
ATOM 1401 O O . GLY A 1 188 ? 21.320 -6.769 -38.041 1.00 92.38 188 GLY A O 1
ATOM 1402 N N . ASP A 1 189 ? 23.317 -7.214 -37.080 1.00 89.69 189 ASP A N 1
ATOM 1403 C CA . ASP A 1 189 ? 23.215 -8.673 -37.180 1.00 89.69 189 ASP A CA 1
ATOM 1404 C C . ASP A 1 189 ? 22.418 -9.313 -36.032 1.00 89.69 189 ASP A C 1
ATOM 1406 O O . ASP A 1 189 ? 22.081 -10.497 -36.102 1.00 89.69 189 ASP A O 1
ATOM 1410 N N . SER A 1 190 ? 22.100 -8.539 -34.993 1.00 93.56 190 SER A N 1
ATOM 1411 C CA . SER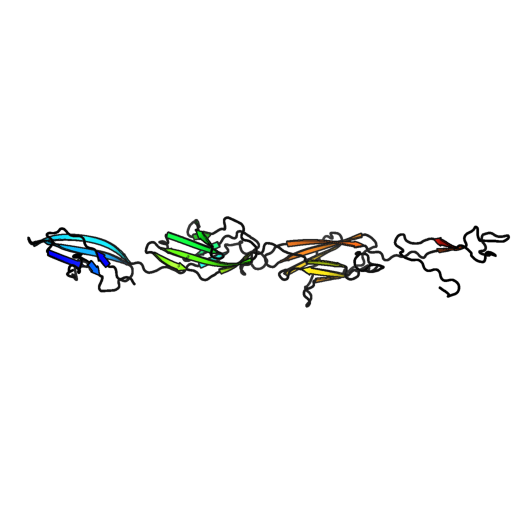 A 1 190 ? 21.303 -8.933 -33.833 1.00 93.56 190 SER A CA 1
ATOM 1412 C C . SER A 1 190 ? 20.265 -7.851 -33.520 1.00 93.56 190 SER A C 1
ATOM 1414 O O . SER A 1 190 ? 20.463 -6.676 -33.825 1.00 93.56 190 SER A O 1
ATOM 1416 N N . ASP A 1 191 ? 19.135 -8.264 -32.953 1.00 94.12 191 ASP A N 1
ATOM 1417 C CA . ASP A 1 191 ? 18.036 -7.407 -32.492 1.00 94.12 191 ASP A CA 1
ATOM 1418 C C . ASP A 1 191 ? 17.882 -7.418 -30.958 1.00 94.12 191 ASP A C 1
ATOM 1420 O O . ASP A 1 191 ? 16.861 -6.973 -30.429 1.00 94.12 191 ASP A O 1
ATOM 1424 N N . VAL A 1 192 ? 18.877 -7.974 -30.255 1.00 95.50 192 VAL A N 1
ATOM 1425 C CA . VAL A 1 192 ? 18.892 -8.142 -28.791 1.00 95.50 192 VAL A CA 1
ATOM 1426 C C . VAL A 1 192 ? 20.275 -7.941 -28.148 1.00 95.50 192 VAL A C 1
ATOM 1428 O O . VAL A 1 192 ? 20.481 -8.345 -27.000 1.00 95.50 192 VAL A O 1
ATOM 1431 N N . ASP A 1 193 ? 21.254 -7.381 -28.864 1.00 96.06 193 ASP A N 1
ATOM 1432 C CA . ASP A 1 193 ? 22.606 -7.127 -28.331 1.00 96.06 193 ASP A CA 1
ATOM 1433 C C . ASP A 1 193 ? 22.812 -5.686 -27.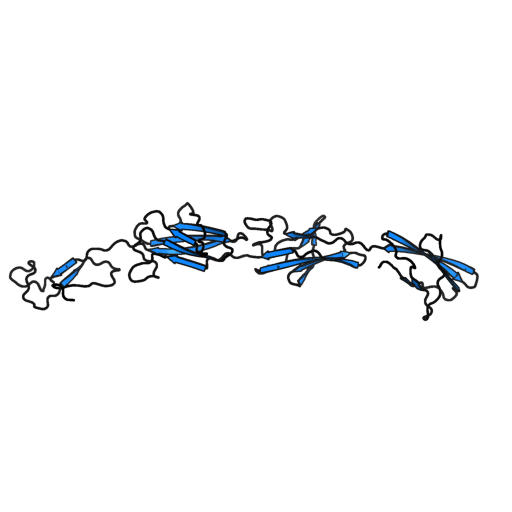833 1.00 96.06 193 ASP A C 1
ATOM 1435 O O . ASP A 1 193 ? 23.855 -5.382 -27.246 1.00 96.06 193 ASP A O 1
ATOM 1439 N N . ASN A 1 194 ? 21.787 -4.838 -27.953 1.00 98.00 194 ASN A N 1
ATOM 1440 C CA . ASN A 1 194 ? 21.785 -3.424 -27.593 1.00 98.00 194 ASN A CA 1
ATOM 1441 C C . ASN A 1 194 ? 22.823 -2.595 -28.371 1.00 98.00 194 ASN A C 1
ATOM 1443 O O . ASN A 1 194 ? 23.407 -1.656 -27.813 1.00 98.00 194 ASN A O 1
ATOM 1447 N N . ILE A 1 195 ? 23.058 -2.924 -29.644 1.00 97.19 195 ILE A N 1
ATOM 1448 C CA . ILE A 1 195 ? 23.957 -2.195 -30.543 1.00 97.19 195 ILE A CA 1
ATOM 1449 C C . ILE A 1 195 ? 23.135 -1.614 -31.693 1.00 97.19 195 ILE A C 1
ATOM 1451 O O . ILE A 1 195 ? 22.438 -2.314 -32.416 1.00 97.19 195 ILE A O 1
ATOM 1455 N N . THR A 1 196 ? 23.202 -0.299 -31.900 1.00 97.94 196 THR A N 1
ATOM 1456 C CA . THR A 1 196 ? 22.362 0.354 -32.908 1.00 97.94 196 THR A CA 1
ATOM 1457 C C . THR A 1 196 ? 23.094 1.392 -33.738 1.00 97.94 196 THR A C 1
ATOM 1459 O O . THR A 1 196 ? 23.891 2.174 -33.229 1.00 97.94 196 THR A O 1
ATOM 1462 N N . LYS A 1 197 ? 22.731 1.476 -35.021 1.00 97.00 197 LYS A N 1
ATOM 1463 C CA . LYS A 1 197 ? 23.125 2.581 -35.909 1.00 97.00 197 LYS A CA 1
ATOM 1464 C C . LYS A 1 197 ? 22.214 3.804 -35.813 1.00 97.00 197 LYS A C 1
ATOM 1466 O O . LYS A 1 197 ? 22.355 4.751 -36.586 1.00 97.00 197 LYS A O 1
ATOM 1471 N N . VAL A 1 198 ? 21.205 3.761 -34.945 1.00 98.38 198 VAL A N 1
ATOM 1472 C CA . VAL A 1 198 ? 20.255 4.855 -34.747 1.00 98.38 198 VAL A CA 1
ATOM 1473 C C . VAL A 1 198 ? 20.789 5.776 -33.649 1.00 98.38 198 VAL A C 1
ATOM 1475 O O . VAL A 1 198 ? 20.689 5.462 -32.468 1.00 98.38 198 VAL A O 1
ATOM 1478 N N . ASP A 1 199 ? 21.302 6.946 -34.037 1.00 97.94 199 ASP A N 1
ATOM 1479 C CA . ASP A 1 199 ? 21.875 7.965 -33.134 1.00 97.94 199 ASP A CA 1
ATOM 1480 C C . ASP A 1 199 ? 20.852 8.627 -32.185 1.00 97.94 199 ASP A C 1
ATOM 1482 O O . ASP A 1 199 ? 21.213 9.333 -31.242 1.00 97.94 199 ASP A O 1
ATOM 1486 N N . LYS A 1 200 ? 19.558 8.386 -32.412 1.00 98.31 200 LYS A N 1
ATOM 1487 C CA . LYS A 1 200 ? 18.431 8.775 -31.553 1.00 98.31 200 LYS A CA 1
ATOM 1488 C C . LYS A 1 200 ? 17.582 7.552 -31.210 1.00 98.31 200 LYS A C 1
ATOM 1490 O O . LYS A 1 200 ? 16.486 7.401 -31.759 1.00 98.31 200 LYS A O 1
ATOM 1495 N N . PRO A 1 201 ? 18.086 6.654 -30.354 1.00 98.38 201 PRO A N 1
ATOM 1496 C CA . PRO A 1 201 ? 17.415 5.393 -30.106 1.00 98.38 201 PRO A CA 1
ATOM 1497 C C . PRO A 1 201 ? 16.061 5.572 -29.408 1.00 98.38 201 PRO A C 1
ATOM 1499 O O . PRO A 1 201 ? 15.790 6.586 -28.751 1.00 98.38 201 PRO A O 1
ATOM 1502 N N . GLN A 1 202 ? 15.208 4.559 -29.548 1.00 98.00 202 GLN A N 1
ATOM 1503 C CA . GLN A 1 202 ? 13.947 4.439 -28.820 1.00 98.00 202 GLN A CA 1
ATOM 1504 C C . GLN A 1 202 ? 14.036 3.292 -27.816 1.00 98.00 202 GLN A C 1
ATOM 1506 O O . GLN A 1 202 ? 14.570 2.230 -28.126 1.00 98.00 202 GLN A O 1
ATOM 1511 N N . PHE A 1 203 ? 13.448 3.489 -26.640 1.00 98.25 203 PHE A N 1
ATOM 1512 C CA . PHE A 1 203 ? 13.361 2.488 -25.586 1.00 98.25 203 PHE A CA 1
ATOM 1513 C C . PHE A 1 203 ? 11.911 2.252 -25.179 1.00 98.25 203 PHE A C 1
ATOM 1515 O O . PHE A 1 203 ? 11.096 3.180 -25.176 1.00 98.25 203 PHE A O 1
ATOM 1522 N N . SER A 1 204 ? 11.614 1.013 -24.805 1.00 96.94 204 SER A N 1
ATOM 1523 C CA . SER A 1 204 ? 10.354 0.614 -24.186 1.00 96.94 204 SER A CA 1
ATOM 1524 C C . SER A 1 204 ? 10.638 0.172 -22.760 1.00 96.94 204 SER A C 1
ATOM 1526 O O . SER A 1 204 ? 11.522 -0.651 -22.533 1.00 96.94 204 SER A O 1
ATOM 1528 N N . ILE A 1 205 ? 9.883 0.723 -21.816 1.00 98.12 205 ILE A N 1
ATOM 1529 C CA . ILE A 1 205 ? 9.921 0.366 -20.403 1.00 98.12 205 ILE A CA 1
ATOM 1530 C C . ILE A 1 205 ? 8.566 -0.242 -20.042 1.00 98.12 205 ILE A C 1
ATOM 1532 O O . ILE A 1 205 ? 7.514 0.347 -20.319 1.00 98.12 205 ILE A O 1
ATOM 1536 N N . VAL A 1 206 ? 8.599 -1.419 -19.428 1.00 95.94 206 VAL A N 1
ATOM 1537 C CA . VAL A 1 206 ? 7.431 -2.096 -18.860 1.00 95.94 206 VAL A CA 1
ATOM 1538 C C . VAL A 1 206 ? 7.588 -2.105 -17.346 1.00 95.94 206 VAL A C 1
ATOM 1540 O O . VAL A 1 206 ? 8.674 -2.361 -16.831 1.00 95.94 206 VAL A O 1
ATOM 1543 N N . THR A 1 207 ? 6.516 -1.778 -16.639 1.00 96.31 207 THR A N 1
ATOM 1544 C CA . THR A 1 207 ? 6.492 -1.643 -15.182 1.00 96.31 207 THR A CA 1
ATOM 1545 C C . THR A 1 207 ? 5.258 -2.324 -14.620 1.00 96.31 207 THR A C 1
ATOM 1547 O O . THR A 1 207 ? 4.285 -2.494 -15.358 1.00 96.31 207 THR A O 1
ATOM 1550 N N . ALA A 1 208 ? 5.251 -2.565 -13.309 1.00 94.94 208 ALA A N 1
ATOM 1551 C CA . ALA A 1 208 ? 4.027 -2.912 -12.601 1.00 94.94 208 ALA A CA 1
ATOM 1552 C C . ALA A 1 208 ? 2.909 -1.868 -12.835 1.00 94.94 208 ALA A C 1
ATOM 1554 O O . ALA A 1 208 ? 3.151 -0.706 -13.208 1.00 94.94 208 ALA A O 1
ATOM 1555 N N . ASP A 1 209 ? 1.660 -2.303 -12.666 1.00 93.38 209 ASP A N 1
ATOM 1556 C CA . ASP A 1 209 ? 0.465 -1.523 -13.010 1.00 93.38 209 ASP A CA 1
ATOM 1557 C C . ASP A 1 209 ? 0.269 -0.276 -12.138 1.00 93.38 209 ASP A C 1
ATOM 1559 O O . ASP A 1 209 ? -0.275 0.725 -12.614 1.00 93.38 209 ASP A O 1
ATOM 1563 N N . ASP A 1 210 ? 0.734 -0.331 -10.895 1.00 95.38 210 ASP A N 1
ATOM 1564 C CA . ASP A 1 210 ? 0.650 0.706 -9.864 1.00 95.38 210 ASP A CA 1
ATOM 1565 C C . ASP A 1 210 ? 1.742 1.784 -9.960 1.00 95.38 210 ASP A C 1
ATOM 1567 O O . ASP A 1 210 ? 1.684 2.775 -9.224 1.00 95.38 210 ASP A O 1
ATOM 1571 N N . ILE A 1 211 ? 2.682 1.671 -10.907 1.00 97.19 211 ILE A N 1
ATOM 1572 C CA . ILE A 1 211 ? 3.614 2.756 -11.227 1.00 97.19 211 ILE A CA 1
ATOM 1573 C C . ILE A 1 211 ? 2.857 3.988 -11.723 1.00 97.19 211 ILE A C 1
ATOM 1575 O O . ILE A 1 211 ? 2.167 3.965 -12.749 1.00 97.19 211 ILE A O 1
ATOM 1579 N N . THR A 1 212 ? 3.054 5.103 -11.018 1.00 95.69 212 THR A N 1
ATOM 1580 C CA . THR A 1 212 ? 2.425 6.395 -11.322 1.00 95.69 212 THR A CA 1
ATOM 1581 C C . THR A 1 212 ? 3.377 7.375 -12.000 1.00 95.69 212 THR A C 1
ATOM 1583 O O . THR A 1 212 ? 2.922 8.228 -12.763 1.00 95.69 212 THR A O 1
ATOM 1586 N N . HIS A 1 213 ? 4.686 7.243 -11.770 1.00 96.94 213 HIS A N 1
ATOM 1587 C CA . HIS A 1 213 ? 5.711 8.113 -12.346 1.00 96.94 213 HIS A CA 1
ATOM 1588 C C . HIS A 1 213 ? 6.859 7.286 -12.922 1.00 96.94 213 HIS A C 1
ATOM 1590 O O . HIS A 1 213 ? 7.360 6.377 -12.265 1.00 96.94 213 HIS A O 1
ATOM 1596 N N . VAL A 1 214 ? 7.300 7.634 -14.132 1.00 98.38 214 VAL A N 1
ATOM 1597 C CA . VAL A 1 214 ? 8.493 7.065 -14.770 1.00 98.38 214 VAL A CA 1
ATOM 1598 C C . VAL A 1 214 ? 9.311 8.198 -15.344 1.00 98.38 214 VAL A C 1
ATOM 1600 O O . VAL A 1 214 ? 8.812 8.993 -16.142 1.00 98.38 214 VAL A O 1
ATOM 1603 N N . ARG A 1 215 ? 10.591 8.227 -14.995 1.00 98.31 215 ARG A N 1
ATOM 1604 C CA . ARG A 1 215 ? 11.537 9.199 -15.525 1.00 98.31 215 ARG A CA 1
ATOM 1605 C C . ARG A 1 215 ? 12.849 8.543 -15.898 1.00 98.31 215 ARG A C 1
ATOM 1607 O O . ARG A 1 215 ? 13.258 7.537 -15.325 1.00 98.31 215 ARG A O 1
ATOM 1614 N N . VAL A 1 216 ? 13.519 9.133 -16.876 1.00 98.62 216 VAL A N 1
ATOM 1615 C CA . VAL A 1 216 ? 14.743 8.578 -17.450 1.00 98.62 216 VAL A CA 1
ATOM 1616 C C . VAL A 1 216 ? 15.830 9.626 -17.625 1.00 98.62 216 VAL A C 1
ATOM 1618 O O . VAL A 1 216 ? 15.554 10.827 -17.694 1.00 98.62 216 VAL A O 1
ATOM 1621 N N . LYS A 1 217 ? 17.077 9.171 -17.737 1.00 97.88 217 LYS A N 1
ATOM 1622 C CA . LYS A 1 217 ? 18.198 9.993 -18.201 1.00 97.88 217 LYS A CA 1
ATOM 1623 C C . LYS A 1 217 ? 19.263 9.156 -18.899 1.00 97.88 217 LYS A C 1
ATOM 1625 O O . LYS A 1 217 ? 19.497 8.008 -18.532 1.00 97.88 217 LYS A O 1
ATOM 1630 N N . ILE A 1 218 ? 19.928 9.775 -19.872 1.00 98.25 218 ILE A N 1
ATOM 1631 C CA . ILE A 1 218 ? 21.086 9.206 -20.568 1.00 98.25 218 ILE A CA 1
ATOM 1632 C C . ILE A 1 218 ? 22.375 9.663 -19.877 1.00 98.25 218 ILE A C 1
ATOM 1634 O O . ILE A 1 218 ? 22.468 10.822 -19.469 1.00 98.25 218 ILE A O 1
ATOM 1638 N N . ASP A 1 219 ? 23.342 8.759 -19.718 1.00 97.06 219 ASP A N 1
ATOM 1639 C CA . ASP A 1 219 ? 24.708 9.027 -19.229 1.00 97.06 219 ASP A CA 1
ATOM 1640 C C . ASP A 1 219 ? 24.772 9.854 -17.944 1.00 97.06 219 ASP A C 1
ATOM 1642 O O . ASP A 1 219 ? 25.606 10.745 -17.769 1.00 97.06 219 ASP A O 1
ATOM 1646 N N . ASN A 1 220 ? 23.849 9.562 -17.024 1.00 93.75 220 ASN A N 1
ATOM 1647 C CA . ASN A 1 220 ? 23.725 10.253 -15.746 1.00 93.75 220 ASN A CA 1
ATOM 1648 C C . ASN A 1 220 ? 23.606 11.790 -15.881 1.00 93.75 220 ASN A C 1
ATOM 1650 O O . ASN A 1 220 ? 24.049 12.527 -14.996 1.00 93.75 220 ASN A O 1
ATOM 1654 N N . ALA A 1 221 ? 22.981 12.279 -16.960 1.00 96.00 221 ALA A N 1
ATOM 1655 C CA . ALA A 1 221 ? 22.692 13.698 -17.154 1.00 96.00 221 ALA A CA 1
ATOM 1656 C C . ALA A 1 221 ? 21.997 14.331 -15.927 1.00 96.00 221 ALA A C 1
ATOM 1658 O O . ALA A 1 221 ? 21.299 13.670 -15.155 1.00 96.00 221 ALA A O 1
ATOM 1659 N N . ALA A 1 222 ? 22.185 15.640 -15.733 1.00 94.00 222 ALA A N 1
ATOM 1660 C CA . ALA A 1 222 ? 21.688 16.331 -14.538 1.00 94.00 222 ALA A CA 1
ATOM 1661 C C . ALA A 1 222 ? 20.150 16.380 -14.454 1.00 94.00 222 ALA A C 1
ATOM 1663 O O . ALA A 1 222 ? 19.596 16.365 -13.357 1.00 94.00 222 ALA A O 1
ATOM 1664 N N . ASN A 1 223 ? 19.474 16.439 -15.603 1.00 94.81 223 ASN A N 1
ATOM 1665 C CA . ASN A 1 223 ? 18.023 16.569 -15.683 1.00 94.81 223 ASN A CA 1
ATOM 1666 C C . ASN A 1 223 ? 17.374 15.219 -15.988 1.00 94.81 223 ASN A C 1
ATOM 1668 O O . ASN A 1 223 ? 17.829 14.492 -16.870 1.00 94.81 223 ASN A O 1
ATOM 1672 N N . TRP A 1 224 ? 16.274 14.944 -15.296 1.00 97.75 224 TRP A N 1
ATOM 1673 C CA . TRP A 1 224 ? 15.380 13.834 -15.599 1.00 97.75 224 TRP A CA 1
ATOM 1674 C C . TRP A 1 224 ? 14.381 14.217 -16.689 1.00 97.75 224 TRP A C 1
ATOM 1676 O O . TRP A 1 224 ? 13.971 15.376 -16.791 1.00 97.75 224 TRP A O 1
ATOM 1686 N N . ILE A 1 225 ? 13.983 13.229 -17.484 1.00 97.81 225 ILE A N 1
ATOM 1687 C CA . ILE A 1 225 ? 12.915 13.339 -18.474 1.00 97.81 225 ILE A CA 1
ATOM 1688 C C . ILE A 1 225 ? 11.748 12.491 -17.980 1.00 97.81 225 ILE A C 1
ATOM 1690 O O . ILE A 1 225 ? 11.870 11.272 -17.912 1.00 97.81 225 ILE A O 1
ATOM 1694 N N . GLU A 1 226 ? 10.636 13.137 -17.643 1.00 97.56 226 GLU A N 1
ATOM 1695 C CA . GLU A 1 226 ? 9.388 12.460 -17.274 1.00 97.56 226 GLU A CA 1
ATOM 1696 C C . GLU A 1 226 ? 8.730 11.846 -18.518 1.00 97.56 226 GLU A C 1
ATOM 1698 O O . GLU A 1 226 ? 8.628 12.494 -19.566 1.00 97.56 226 GLU A O 1
ATOM 1703 N N . LEU A 1 227 ? 8.275 10.600 -18.401 1.00 97.38 227 LEU A N 1
ATOM 1704 C CA . LEU A 1 227 ? 7.542 9.888 -19.444 1.00 97.38 227 LEU A CA 1
ATOM 1705 C C . LEU A 1 227 ? 6.035 9.927 -19.175 1.00 97.38 227 LEU A C 1
ATOM 1707 O O . LEU A 1 227 ? 5.565 10.231 -18.084 1.00 97.38 227 LEU A O 1
ATOM 1711 N N . THR A 1 228 ? 5.248 9.607 -20.198 1.00 93.00 228 THR A N 1
ATOM 1712 C CA . THR A 1 228 ? 3.796 9.428 -20.081 1.00 93.00 228 THR A CA 1
ATOM 1713 C C . THR A 1 228 ? 3.442 8.019 -20.537 1.00 93.00 228 THR A C 1
ATOM 1715 O O . THR A 1 228 ? 3.920 7.587 -21.588 1.00 93.00 228 THR A O 1
ATOM 1718 N N . LYS A 1 229 ? 2.623 7.304 -19.754 1.00 90.19 229 LYS A N 1
ATOM 1719 C CA . LYS A 1 229 ? 2.221 5.923 -20.052 1.00 90.19 229 LYS A CA 1
ATOM 1720 C C . LYS A 1 229 ? 1.411 5.903 -21.347 1.00 90.19 229 LYS A C 1
ATOM 1722 O O . LYS A 1 229 ? 0.461 6.673 -21.507 1.00 90.19 229 LYS A O 1
ATOM 1727 N N . GLY A 1 230 ? 1.803 5.044 -22.281 1.00 86.00 230 GLY A N 1
ATOM 1728 C CA . GLY A 1 230 ? 1.046 4.770 -23.494 1.00 86.00 230 GLY A CA 1
ATOM 1729 C C . GLY A 1 230 ? -0.266 4.045 -23.183 1.00 86.00 230 GLY A C 1
ATOM 1730 O O . GLY A 1 230 ? -0.434 3.445 -22.123 1.00 86.00 230 GLY A O 1
ATOM 1731 N N . GLY A 1 231 ? -1.216 4.079 -24.123 1.00 81.12 231 GLY A N 1
ATOM 1732 C CA . GLY A 1 231 ? -2.509 3.392 -23.971 1.00 81.12 231 GLY A CA 1
ATOM 1733 C C . GLY A 1 231 ? -2.421 1.859 -23.953 1.00 81.12 231 GLY A C 1
ATOM 1734 O O . GLY A 1 231 ? -3.398 1.200 -23.615 1.00 81.12 231 GLY A O 1
ATOM 1735 N N . ASP A 1 232 ? -1.268 1.298 -24.316 1.00 81.12 232 ASP A N 1
ATOM 1736 C CA . ASP A 1 232 ? -0.916 -0.123 -24.252 1.00 81.12 232 ASP A CA 1
ATOM 1737 C C . ASP A 1 232 ? -0.226 -0.519 -22.932 1.00 81.12 232 ASP A C 1
ATOM 1739 O O . ASP A 1 232 ? 0.187 -1.665 -22.778 1.00 81.12 232 ASP A O 1
ATOM 1743 N N . GLY A 1 233 ? -0.089 0.420 -21.988 1.00 81.12 233 GLY A N 1
ATOM 1744 C CA . GLY A 1 233 ? 0.536 0.199 -20.685 1.00 81.12 233 GLY A CA 1
ATOM 1745 C C . GLY A 1 233 ? 2.062 0.327 -20.674 1.00 81.12 233 GLY A C 1
ATOM 1746 O O . GLY A 1 233 ? 2.653 0.257 -19.600 1.00 81.12 233 GLY A O 1
ATOM 1747 N N . ARG A 1 234 ? 2.703 0.564 -21.826 1.00 89.62 234 ARG A N 1
ATOM 1748 C CA . ARG A 1 234 ? 4.160 0.731 -21.936 1.00 89.62 234 ARG A CA 1
ATOM 1749 C C . ARG A 1 234 ? 4.564 2.193 -21.826 1.00 89.62 234 ARG A C 1
ATOM 1751 O O . ARG A 1 234 ? 3.831 3.092 -22.240 1.00 89.62 234 ARG A O 1
ATOM 1758 N N . TRP A 1 235 ? 5.768 2.441 -21.328 1.00 96.50 235 TRP A N 1
ATOM 1759 C CA . TRP A 1 235 ? 6.377 3.768 -21.338 1.00 96.50 235 TRP A CA 1
ATOM 1760 C C . TRP A 1 235 ? 7.417 3.821 -22.452 1.00 96.50 235 TRP A C 1
ATOM 1762 O O . TRP A 1 235 ? 8.359 3.032 -22.470 1.00 96.50 235 TRP A O 1
ATOM 1772 N N . ILE A 1 236 ? 7.242 4.740 -23.401 1.00 96.69 236 ILE A N 1
ATOM 1773 C CA . ILE A 1 236 ? 8.159 4.891 -24.535 1.00 96.69 236 ILE A CA 1
ATOM 1774 C C . ILE A 1 236 ? 9.037 6.116 -24.322 1.00 96.69 236 ILE A C 1
ATOM 1776 O O . ILE A 1 236 ? 8.536 7.228 -24.143 1.00 96.69 236 ILE A O 1
ATOM 1780 N N . PHE A 1 237 ? 10.350 5.921 -24.415 1.00 97.81 237 PHE A N 1
ATOM 1781 C CA . PHE A 1 237 ? 11.322 7.004 -24.424 1.00 97.81 237 PHE A CA 1
ATOM 1782 C C . PHE A 1 237 ? 11.976 7.128 -25.799 1.00 97.81 237 PHE A C 1
ATOM 1784 O O . PHE A 1 237 ? 12.535 6.168 -26.319 1.00 97.81 237 PHE A O 1
ATOM 1791 N N . ASN A 1 238 ? 11.926 8.328 -26.378 1.00 96.94 238 ASN A N 1
ATOM 1792 C CA . ASN A 1 238 ? 12.632 8.669 -27.611 1.00 96.94 238 ASN A CA 1
ATOM 1793 C C . ASN A 1 238 ? 13.750 9.652 -27.276 1.00 96.94 238 ASN A C 1
ATOM 1795 O O . ASN A 1 238 ? 13.476 10.733 -26.743 1.00 96.94 238 ASN A O 1
ATOM 1799 N N . VAL A 1 239 ? 14.993 9.313 -27.613 1.00 97.81 239 VAL A N 1
ATOM 1800 C CA . VAL A 1 239 ? 16.114 10.228 -27.397 1.00 97.81 239 VAL A CA 1
ATOM 1801 C C . VAL A 1 239 ? 15.976 11.440 -28.332 1.00 97.81 239 VAL A C 1
ATOM 1803 O O . VAL A 1 239 ? 15.898 11.312 -29.551 1.00 97.81 239 VAL A O 1
ATOM 1806 N N . GLY A 1 240 ? 15.916 12.649 -27.762 1.00 95.69 240 GLY A N 1
ATOM 1807 C CA . GLY A 1 240 ? 15.634 13.870 -28.533 1.00 95.69 240 GLY A CA 1
ATOM 1808 C C . GLY A 1 240 ? 16.808 14.387 -29.378 1.00 95.69 240 GLY A C 1
ATOM 1809 O O . GLY A 1 240 ? 16.608 14.958 -30.459 1.00 95.69 240 GLY A O 1
ATOM 1810 N N . SER A 1 241 ? 18.035 14.167 -28.906 1.00 95.38 241 SER A N 1
ATOM 1811 C CA . SER A 1 241 ? 19.275 14.658 -29.519 1.00 95.38 241 SER A CA 1
ATOM 1812 C C . SER A 1 241 ? 20.154 13.498 -29.955 1.00 95.38 241 SER A C 1
ATOM 1814 O O . SER A 1 241 ? 20.199 12.491 -29.263 1.00 95.38 241 SER A O 1
ATOM 1816 N N . ALA A 1 242 ? 20.853 13.657 -31.080 1.00 97.56 242 ALA A N 1
ATOM 1817 C CA . ALA A 1 242 ? 21.782 12.638 -31.552 1.00 97.56 242 ALA A CA 1
ATOM 1818 C C . ALA A 1 242 ? 22.883 12.422 -30.508 1.00 97.56 242 ALA A C 1
ATOM 1820 O O . ALA A 1 242 ? 23.464 13.391 -30.004 1.00 97.56 242 ALA A O 1
ATOM 1821 N N . LEU A 1 243 ? 23.121 11.164 -30.179 1.00 98.12 243 LEU A N 1
ATOM 1822 C CA . LEU A 1 243 ? 24.200 10.716 -29.320 1.00 98.12 243 LEU A CA 1
ATOM 1823 C C . LEU A 1 243 ? 25.396 10.306 -30.203 1.00 98.12 243 LEU A C 1
ATOM 1825 O O . LEU A 1 243 ? 25.186 9.827 -31.318 1.00 98.12 243 LEU A O 1
ATOM 1829 N N . PRO A 1 244 ? 26.640 10.560 -29.764 1.00 98.12 244 PRO A N 1
ATOM 1830 C CA . PRO A 1 244 ? 27.834 10.154 -30.504 1.00 98.12 244 PRO A CA 1
ATOM 1831 C C . PRO A 1 244 ? 27.992 8.627 -30.535 1.00 98.12 244 PRO A C 1
ATOM 1833 O O . PRO A 1 244 ? 27.393 7.934 -29.724 1.00 98.12 244 PRO A O 1
ATOM 1836 N N . ASP A 1 245 ? 28.849 8.109 -31.415 1.00 97.56 245 ASP A N 1
ATOM 1837 C CA . ASP A 1 245 ? 29.226 6.694 -31.353 1.00 97.56 245 ASP A CA 1
ATOM 1838 C C . ASP A 1 245 ? 29.930 6.365 -30.029 1.00 97.56 245 ASP A C 1
ATOM 1840 O O . ASP A 1 245 ? 30.710 7.163 -29.488 1.00 97.56 245 ASP A O 1
ATOM 1844 N N . GLY A 1 246 ? 29.686 5.154 -29.536 1.00 97.38 246 GLY A N 1
ATOM 1845 C CA . GLY A 1 246 ? 30.248 4.631 -28.301 1.00 97.38 246 GLY A CA 1
ATOM 1846 C C . GLY A 1 246 ? 29.201 4.064 -27.347 1.00 97.38 246 GLY A C 1
ATOM 1847 O O . GLY A 1 246 ? 28.022 3.918 -27.665 1.00 97.38 246 GLY A O 1
ATOM 1848 N N . GLN A 1 247 ? 29.669 3.697 -26.153 1.00 98.38 247 GLN A N 1
ATOM 1849 C CA . GLN A 1 247 ? 28.826 3.132 -25.105 1.00 98.38 247 GLN A CA 1
ATOM 1850 C C . GLN A 1 247 ? 28.077 4.232 -24.345 1.00 98.38 247 GLN A C 1
ATOM 1852 O O . GLN A 1 247 ? 28.671 5.220 -23.910 1.00 98.38 247 GLN A O 1
ATOM 1857 N N . HIS A 1 248 ? 26.794 3.985 -24.111 1.00 98.62 248 HIS A N 1
ATOM 1858 C CA . HIS A 1 248 ? 25.870 4.838 -23.386 1.00 98.62 248 HIS A CA 1
ATOM 1859 C C . HIS A 1 248 ? 25.098 4.052 -22.323 1.00 98.62 248 HIS A C 1
ATOM 1861 O O . HIS A 1 248 ? 25.065 2.818 -22.300 1.00 98.62 248 HIS A O 1
ATOM 1867 N N . THR A 1 249 ? 24.454 4.790 -21.423 1.00 98.50 249 THR A N 1
ATOM 1868 C CA . THR A 1 249 ? 23.594 4.238 -20.371 1.00 98.50 249 THR A CA 1
ATOM 1869 C C . THR A 1 249 ? 22.242 4.930 -20.349 1.00 98.50 249 THR A C 1
ATOM 1871 O O . THR A 1 249 ? 22.172 6.156 -20.377 1.00 98.50 249 THR A O 1
ATOM 1874 N N . LEU A 1 250 ? 21.167 4.152 -20.246 1.00 98.75 250 LEU A N 1
ATOM 1875 C CA . LEU A 1 250 ? 19.833 4.626 -19.896 1.00 98.75 250 LEU A CA 1
ATOM 1876 C C . LEU A 1 250 ? 19.561 4.253 -18.439 1.00 98.75 250 LEU A C 1
ATOM 1878 O O . LEU A 1 250 ? 19.478 3.071 -18.121 1.00 98.75 250 LEU A O 1
ATOM 1882 N N . LEU A 1 251 ? 19.406 5.251 -17.569 1.00 98.62 251 LEU A N 1
ATOM 1883 C CA . LEU A 1 251 ? 18.907 5.050 -16.209 1.00 98.62 251 LEU A CA 1
ATOM 1884 C C . LEU A 1 251 ? 17.409 5.348 -16.175 1.00 98.62 251 LEU A C 1
ATOM 1886 O O . LEU A 1 251 ? 16.993 6.447 -16.549 1.00 98.62 251 LEU A O 1
ATOM 1890 N N . VAL A 1 252 ? 16.635 4.384 -15.691 1.00 98.62 252 VAL A N 1
ATOM 1891 C CA . VAL A 1 252 ? 15.192 4.464 -15.464 1.00 98.62 252 VAL A CA 1
ATOM 1892 C C . VAL A 1 252 ? 14.940 4.535 -13.961 1.00 98.62 252 VAL A C 1
ATOM 1894 O O . VAL A 1 252 ? 15.572 3.811 -13.197 1.00 98.62 252 VAL A O 1
ATOM 1897 N N . ASP A 1 253 ? 14.039 5.418 -13.539 1.00 98.50 253 ASP A N 1
ATOM 1898 C CA . ASP A 1 253 ? 13.583 5.588 -12.158 1.00 98.50 253 ASP A CA 1
ATOM 1899 C C . ASP A 1 253 ? 12.057 5.639 -12.163 1.00 98.50 253 ASP A C 1
ATOM 1901 O O . ASP A 1 253 ? 11.458 6.374 -12.956 1.00 98.50 253 ASP A O 1
ATOM 1905 N N . VAL A 1 254 ? 11.439 4.821 -11.318 1.00 98.50 254 VAL A N 1
ATOM 1906 C CA . VAL A 1 254 ? 9.983 4.688 -11.241 1.00 98.50 254 VAL A CA 1
ATOM 1907 C C . VAL A 1 254 ? 9.502 4.900 -9.818 1.00 98.50 254 VAL A C 1
ATOM 1909 O O . VAL A 1 254 ? 10.206 4.529 -8.880 1.00 98.50 254 VAL A O 1
ATOM 1912 N N . THR A 1 255 ? 8.300 5.457 -9.678 1.00 98.50 255 THR A N 1
ATOM 1913 C CA . THR A 1 255 ? 7.607 5.602 -8.395 1.00 98.50 255 THR A CA 1
ATOM 1914 C C . THR A 1 255 ? 6.185 5.056 -8.500 1.00 98.50 255 THR A C 1
ATOM 1916 O O . THR A 1 255 ? 5.446 5.439 -9.416 1.00 98.50 255 THR A O 1
ATOM 1919 N N . ASP A 1 256 ? 5.788 4.192 -7.567 1.00 98.38 256 ASP A N 1
ATOM 1920 C CA . ASP A 1 256 ? 4.420 3.659 -7.480 1.00 98.38 256 ASP A CA 1
ATOM 1921 C C . ASP A 1 256 ? 3.444 4.584 -6.738 1.00 98.38 256 ASP A C 1
ATOM 1923 O O . ASP A 1 256 ? 3.749 5.736 -6.412 1.00 98.38 256 ASP A O 1
ATOM 1927 N N . ILE A 1 257 ? 2.219 4.098 -6.544 1.00 98.12 257 ILE A N 1
ATOM 1928 C CA . ILE A 1 257 ? 1.158 4.800 -5.824 1.00 98.12 257 ILE A CA 1
ATOM 1929 C C . ILE A 1 257 ? 1.430 4.907 -4.313 1.00 98.12 257 ILE A C 1
ATOM 1931 O O . ILE A 1 257 ? 1.109 5.943 -3.730 1.00 98.12 257 ILE A O 1
ATOM 1935 N N . ALA A 1 258 ? 2.070 3.905 -3.699 1.00 98.38 258 ALA A N 1
ATOM 1936 C CA . ALA A 1 258 ? 2.458 3.897 -2.286 1.00 98.38 258 ALA A CA 1
ATOM 1937 C C . ALA A 1 258 ? 3.702 4.769 -2.005 1.00 98.38 258 ALA A C 1
ATOM 1939 O O . ALA A 1 258 ? 4.011 5.089 -0.851 1.00 98.38 258 ALA A O 1
ATOM 1940 N N . GLY A 1 259 ? 4.402 5.202 -3.054 1.00 98.19 259 GLY A N 1
ATOM 1941 C CA . GLY A 1 259 ? 5.615 6.005 -3.004 1.00 98.19 259 GLY A CA 1
ATOM 1942 C C . GLY A 1 259 ? 6.913 5.197 -2.935 1.00 98.19 259 GLY A C 1
ATOM 1943 O O . GLY A 1 259 ? 7.940 5.777 -2.568 1.00 98.19 259 GLY A O 1
ATOM 1944 N N . ASN A 1 260 ? 6.912 3.895 -3.245 1.00 98.69 260 ASN A N 1
ATOM 1945 C CA . ASN A 1 260 ? 8.163 3.153 -3.417 1.00 98.69 260 ASN A CA 1
ATOM 1946 C C . ASN A 1 260 ? 8.871 3.598 -4.691 1.00 98.69 260 ASN A C 1
ATOM 1948 O O . ASN A 1 260 ? 8.242 4.058 -5.640 1.00 98.69 260 ASN A O 1
ATOM 1952 N N . VAL A 1 261 ? 10.197 3.454 -4.698 1.00 98.19 261 VAL A N 1
ATOM 1953 C CA . VAL A 1 261 ? 11.049 3.822 -5.831 1.00 98.19 261 VAL A CA 1
ATOM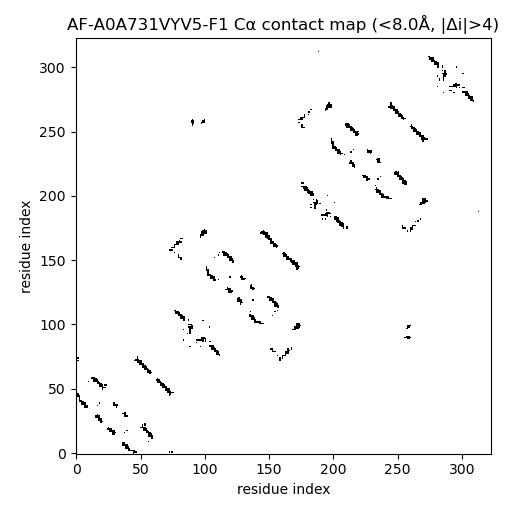 1954 C C . VAL A 1 261 ? 11.901 2.632 -6.241 1.00 98.19 261 VAL A C 1
ATOM 1956 O O . VAL A 1 261 ? 12.511 1.986 -5.388 1.00 98.19 261 VAL A O 1
ATOM 1959 N N . ALA A 1 262 ? 11.999 2.395 -7.547 1.00 98.44 262 ALA A N 1
ATOM 1960 C CA . ALA A 1 262 ? 12.922 1.432 -8.135 1.00 98.44 262 ALA A CA 1
ATOM 1961 C C . ALA A 1 262 ? 13.720 2.065 -9.279 1.00 98.44 262 ALA A C 1
ATOM 1963 O O . ALA A 1 262 ? 13.286 3.035 -9.903 1.00 98.44 262 ALA A O 1
ATOM 1964 N N . GLN A 1 263 ? 14.910 1.519 -9.531 1.00 98.25 263 GLN A N 1
ATOM 1965 C CA . GLN A 1 263 ? 15.804 1.976 -10.589 1.00 98.25 263 GLN A CA 1
ATOM 1966 C C . GLN A 1 263 ? 16.374 0.802 -11.377 1.00 98.25 263 GLN A C 1
ATOM 1968 O O . GLN A 1 263 ? 16.760 -0.210 -10.795 1.00 98.25 263 GLN A O 1
ATOM 1973 N N . GLU A 1 264 ? 16.508 0.981 -12.688 1.00 98.38 264 GLU A N 1
ATOM 1974 C CA . GLU A 1 264 ? 17.146 0.020 -13.587 1.00 98.38 264 GLU A CA 1
ATOM 1975 C C . GLU A 1 264 ? 18.051 0.748 -14.582 1.00 98.38 264 GLU A C 1
ATOM 1977 O O . GLU A 1 264 ? 17.772 1.874 -14.996 1.00 98.38 264 GLU A O 1
ATOM 1982 N N . THR A 1 265 ? 19.175 0.125 -14.943 1.00 98.25 265 THR A N 1
ATOM 1983 C CA . THR A 1 265 ? 20.124 0.670 -15.921 1.00 98.25 265 THR A CA 1
ATOM 1984 C C . THR A 1 265 ? 20.276 -0.280 -17.098 1.00 98.25 265 THR A C 1
ATOM 1986 O O . THR A 1 265 ? 20.675 -1.426 -16.906 1.00 98.25 265 THR A O 1
ATOM 1989 N N . LEU A 1 266 ? 20.058 0.228 -18.311 1.00 98.56 266 LEU A N 1
ATOM 1990 C CA . LEU A 1 266 ? 20.373 -0.465 -19.558 1.00 98.56 266 LEU A CA 1
ATOM 1991 C C . LEU A 1 266 ? 21.635 0.144 -20.185 1.00 98.56 266 LEU A C 1
ATOM 1993 O O . LEU A 1 266 ? 21.708 1.357 -20.395 1.00 98.56 266 LEU A O 1
ATOM 1997 N N . GLN A 1 267 ? 22.628 -0.692 -20.489 1.00 98.62 267 GLN A N 1
ATOM 1998 C CA . GLN A 1 267 ? 23.785 -0.310 -21.305 1.00 98.62 267 GLN A CA 1
ATOM 1999 C C . GLN A 1 267 ? 23.482 -0.570 -22.781 1.00 98.62 267 GLN A C 1
ATOM 2001 O O . GLN A 1 267 ? 22.934 -1.618 -23.113 1.00 98.62 267 GLN A O 1
ATOM 2006 N N . PHE A 1 268 ? 23.858 0.362 -23.652 1.00 98.56 268 PHE A N 1
ATOM 2007 C CA . PHE A 1 268 ? 23.709 0.226 -25.102 1.00 98.56 268 PHE A CA 1
ATOM 2008 C C . PHE A 1 268 ? 24.874 0.905 -25.829 1.00 98.56 268 PHE A C 1
ATOM 2010 O O . PHE A 1 268 ? 25.564 1.744 -25.247 1.00 98.56 268 PHE A O 1
ATOM 2017 N N . THR A 1 269 ? 25.095 0.549 -27.090 1.00 98.19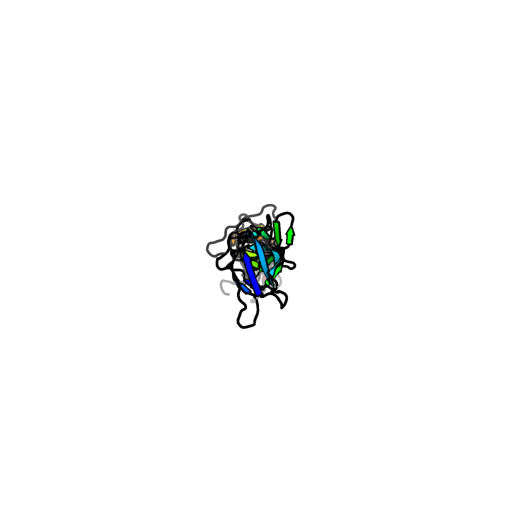 269 THR A N 1
ATOM 2018 C CA . THR A 1 269 ? 26.157 1.116 -27.928 1.00 98.19 269 THR A CA 1
ATOM 2019 C C . THR A 1 269 ? 25.553 1.740 -29.174 1.00 98.19 269 THR A C 1
ATOM 2021 O O . THR A 1 269 ? 24.689 1.145 -29.817 1.00 98.19 269 THR A O 1
ATOM 2024 N N . ILE A 1 270 ? 26.024 2.934 -29.520 1.00 98.44 270 ILE A N 1
ATOM 2025 C CA . ILE A 1 270 ? 25.753 3.550 -30.815 1.00 98.44 270 ILE A CA 1
ATOM 2026 C C . ILE A 1 270 ? 26.959 3.313 -31.711 1.00 98.44 270 ILE A C 1
ATOM 2028 O O . ILE A 1 270 ? 28.083 3.637 -31.327 1.00 98.44 270 ILE A O 1
ATOM 2032 N N . ASP A 1 271 ? 26.708 2.754 -32.888 1.00 96.81 271 ASP A N 1
ATOM 2033 C CA . ASP A 1 271 ? 27.691 2.658 -33.958 1.00 96.81 271 ASP A CA 1
ATOM 2034 C C . ASP A 1 271 ? 27.054 3.041 -35.292 1.00 96.81 271 ASP A C 1
ATOM 2036 O O . ASP A 1 271 ? 26.323 2.276 -35.926 1.00 96.81 271 ASP A O 1
ATOM 2040 N N . THR A 1 272 ? 27.287 4.286 -35.694 1.00 96.19 272 THR A N 1
ATOM 2041 C CA . THR A 1 272 ? 26.787 4.841 -36.953 1.00 96.19 272 THR A CA 1
ATOM 2042 C C . THR A 1 272 ? 27.805 4.772 -38.085 1.00 96.19 272 THR A C 1
ATOM 2044 O O . THR A 1 272 ? 27.517 5.231 -39.199 1.00 96.19 272 THR A O 1
ATOM 2047 N N . THR A 1 273 ? 28.987 4.207 -37.833 1.00 93.06 273 THR A N 1
ATOM 2048 C CA . THR A 1 273 ? 30.102 4.246 -38.772 1.00 93.06 273 THR A CA 1
ATOM 2049 C C . THR A 1 273 ? 30.352 2.900 -39.424 1.00 93.06 273 THR A C 1
ATOM 2051 O O . THR A 1 273 ? 30.217 1.844 -38.830 1.00 93.06 273 THR A O 1
ATOM 2054 N N . LEU A 1 274 ? 30.720 2.952 -40.700 1.00 91.88 274 LEU A N 1
ATOM 2055 C CA . LEU A 1 274 ? 31.275 1.814 -41.414 1.00 91.88 274 LEU A CA 1
ATOM 2056 C C . LEU A 1 274 ? 32.347 2.348 -42.361 1.00 91.88 274 LEU A C 1
ATOM 2058 O O . LEU A 1 274 ? 32.073 3.206 -43.208 1.00 91.88 274 LEU A O 1
ATOM 2062 N N . ARG A 1 275 ? 33.581 1.878 -42.208 1.00 91.31 275 ARG A N 1
ATOM 2063 C CA . ARG A 1 275 ? 34.703 2.228 -43.075 1.00 91.31 275 ARG A CA 1
ATOM 2064 C C . ARG A 1 275 ? 34.548 1.556 -44.431 1.00 91.31 275 ARG A C 1
ATOM 2066 O O . ARG A 1 275 ? 34.213 0.381 -44.538 1.00 91.31 275 ARG A O 1
ATOM 2073 N N . GLU A 1 276 ? 34.847 2.317 -45.482 1.00 91.12 276 GLU A N 1
ATOM 2074 C CA . GLU A 1 276 ? 34.878 1.799 -46.848 1.00 91.12 276 GLU A CA 1
ATOM 2075 C C . GLU A 1 276 ? 36.011 0.764 -46.980 1.00 91.12 276 GLU A C 1
ATOM 2077 O O . GLU A 1 276 ? 37.184 1.133 -46.834 1.00 91.12 276 GLU A O 1
ATOM 2082 N N . PRO A 1 277 ? 35.709 -0.522 -47.238 1.00 92.81 277 PRO A N 1
ATOM 2083 C CA . PRO A 1 277 ? 36.744 -1.530 -47.386 1.00 92.81 277 PRO A CA 1
ATOM 2084 C C . PRO A 1 277 ? 37.558 -1.257 -48.653 1.00 92.81 277 PRO A C 1
ATOM 2086 O O . PRO A 1 277 ? 37.027 -0.858 -49.689 1.00 92.81 277 PRO A O 1
ATOM 2089 N N . THR A 1 278 ? 38.860 -1.509 -48.593 1.00 93.12 278 THR A N 1
ATOM 2090 C CA . THR A 1 278 ? 39.731 -1.459 -49.769 1.00 93.12 278 THR A CA 1
ATOM 2091 C C . THR A 1 278 ? 39.930 -2.858 -50.332 1.00 93.12 278 THR A C 1
ATOM 2093 O O . THR A 1 278 ? 39.966 -3.837 -49.591 1.00 93.12 278 THR A O 1
ATOM 2096 N N . ILE A 1 279 ? 40.091 -2.960 -51.649 1.00 92.25 279 ILE A N 1
ATOM 2097 C CA . ILE A 1 279 ? 40.471 -4.196 -52.332 1.00 92.25 279 ILE A CA 1
ATOM 2098 C C . ILE A 1 279 ? 41.669 -3.908 -53.228 1.00 92.25 279 ILE A C 1
ATOM 2100 O O . ILE A 1 279 ? 41.648 -2.969 -54.022 1.00 92.25 279 ILE A O 1
ATOM 2104 N N . VAL A 1 280 ? 42.728 -4.700 -53.085 1.00 91.94 280 VAL A N 1
ATOM 2105 C CA . VAL A 1 280 ? 43.922 -4.615 -53.935 1.00 91.94 280 VAL A CA 1
ATOM 2106 C C . VAL A 1 280 ? 44.306 -6.003 -54.426 1.00 91.94 280 VAL A C 1
ATOM 2108 O O . VAL A 1 280 ? 44.081 -6.994 -53.726 1.00 91.94 280 VAL A O 1
ATOM 2111 N N . LEU A 1 281 ? 44.876 -6.085 -55.630 1.00 92.88 281 LEU A N 1
ATOM 2112 C CA . LEU A 1 281 ? 45.513 -7.314 -56.090 1.00 92.88 281 LEU A CA 1
ATOM 2113 C C . LEU A 1 281 ? 46.678 -7.637 -55.144 1.00 92.88 281 LEU A C 1
ATOM 2115 O O . LEU A 1 281 ? 47.432 -6.740 -54.765 1.00 92.88 281 LEU A O 1
ATOM 2119 N N . ASP A 1 282 ? 46.814 -8.901 -54.736 1.00 92.44 282 ASP A N 1
ATOM 2120 C CA . ASP A 1 282 ? 47.976 -9.331 -53.960 1.00 92.44 282 ASP A CA 1
ATOM 2121 C C . ASP A 1 282 ? 49.250 -8.994 -54.759 1.00 92.44 282 ASP A C 1
ATOM 2123 O O . ASP A 1 282 ? 49.366 -9.441 -55.904 1.00 92.44 282 ASP A O 1
ATOM 2127 N N . PRO A 1 283 ? 50.213 -8.237 -54.199 1.00 91.56 283 PRO A N 1
ATOM 2128 C CA . PRO A 1 283 ? 51.417 -7.836 -54.928 1.00 91.56 283 PRO A CA 1
ATOM 2129 C C . PRO A 1 283 ? 52.245 -9.013 -55.462 1.00 91.56 283 PRO A C 1
ATOM 2131 O O . PRO A 1 283 ? 52.994 -8.863 -56.421 1.00 91.56 283 PRO A O 1
ATOM 2134 N N . THR A 1 284 ? 52.123 -10.205 -54.868 1.00 91.19 284 THR A N 1
ATOM 2135 C CA . THR A 1 284 ? 52.775 -11.427 -55.370 1.00 91.19 284 THR A CA 1
ATOM 2136 C C . THR A 1 284 ? 52.069 -12.025 -56.589 1.00 91.19 284 THR A C 1
ATOM 2138 O O . THR A 1 284 ? 52.618 -12.894 -57.270 1.00 91.19 284 THR A O 1
ATOM 2141 N N . HIS A 1 285 ? 50.843 -11.576 -56.856 1.00 94.06 285 HIS A N 1
ATOM 2142 C CA . HIS A 1 285 ? 50.010 -11.979 -57.977 1.00 94.06 285 HIS A CA 1
ATOM 2143 C C . HIS A 1 285 ? 49.920 -10.902 -59.067 1.00 94.06 285 HIS A C 1
ATOM 2145 O O . HIS A 1 285 ? 49.338 -11.189 -60.113 1.00 94.06 285 HIS A O 1
ATOM 2151 N N . ASP A 1 286 ? 50.520 -9.725 -58.878 1.00 91.75 286 ASP A N 1
ATOM 2152 C CA . ASP A 1 286 ? 50.754 -8.744 -59.941 1.00 91.75 286 ASP A CA 1
ATOM 2153 C C . ASP A 1 286 ? 51.941 -9.214 -60.803 1.00 91.75 286 ASP A C 1
ATOM 2155 O O . ASP A 1 286 ? 53.071 -9.341 -60.323 1.00 91.75 286 ASP A O 1
ATOM 2159 N N . THR A 1 287 ? 51.678 -9.624 -62.048 1.00 89.81 287 THR A N 1
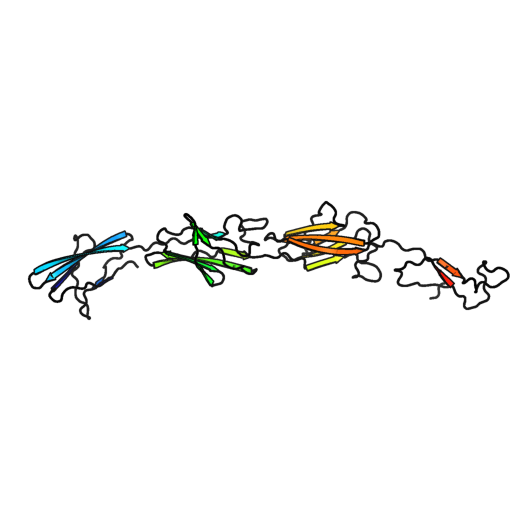ATOM 2160 C CA . THR A 1 287 ? 52.671 -10.311 -62.888 1.00 89.81 287 THR A CA 1
ATOM 2161 C C . THR A 1 287 ? 52.967 -9.532 -64.156 1.00 89.81 287 THR A C 1
ATOM 2163 O O . THR A 1 287 ? 52.082 -9.314 -64.975 1.00 89.81 287 THR A O 1
ATOM 2166 N N . GLY A 1 288 ? 54.240 -9.319 -64.445 1.00 86.88 288 GLY A N 1
ATOM 2167 C CA . GLY A 1 288 ? 54.659 -8.589 -65.632 1.00 86.88 288 GLY A CA 1
ATOM 2168 C C . GLY A 1 288 ? 55.999 -7.931 -65.361 1.00 86.88 288 GLY A C 1
ATOM 2169 O O . GLY A 1 288 ? 56.741 -8.392 -64.492 1.00 86.88 288 GLY A O 1
ATOM 2170 N N . ASP A 1 289 ? 56.293 -6.875 -66.111 1.00 85.69 289 ASP A N 1
ATOM 2171 C CA . ASP A 1 289 ? 57.493 -6.061 -65.898 1.00 85.69 289 ASP A CA 1
ATOM 2172 C C . ASP A 1 289 ? 57.268 -4.954 -64.847 1.00 85.69 289 ASP A C 1
ATOM 2174 O O . ASP A 1 289 ? 58.236 -4.475 -64.255 1.00 85.69 289 ASP A O 1
ATOM 2178 N N . ASP A 1 290 ? 56.011 -4.576 -64.591 1.00 87.19 290 ASP A N 1
ATOM 2179 C CA . ASP A 1 290 ? 55.586 -3.719 -63.479 1.00 87.19 290 ASP A CA 1
ATOM 2180 C C . ASP A 1 290 ? 54.842 -4.585 -62.450 1.00 87.19 290 ASP A C 1
ATOM 2182 O O . ASP A 1 290 ? 54.087 -5.477 -62.824 1.00 87.19 290 ASP A O 1
ATOM 2186 N N . THR A 1 291 ? 55.105 -4.375 -61.161 1.00 84.56 291 THR A N 1
ATOM 2187 C CA . THR A 1 291 ? 54.480 -5.125 -60.055 1.00 84.56 291 THR A CA 1
ATOM 2188 C C . THR A 1 291 ? 53.471 -4.275 -59.283 1.00 84.56 291 THR A C 1
ATOM 2190 O O . THR A 1 291 ? 53.186 -4.582 -58.126 1.00 84.56 291 THR A O 1
ATOM 2193 N N . ASN A 1 292 ? 53.032 -3.149 -59.855 1.00 87.19 292 ASN A N 1
ATOM 2194 C CA . ASN A 1 292 ? 52.030 -2.260 -59.263 1.00 87.19 292 ASN A CA 1
ATOM 2195 C C . ASN A 1 292 ? 51.002 -1.742 -60.290 1.00 87.19 292 ASN A C 1
ATOM 2197 O O . ASN A 1 292 ? 50.366 -0.711 -60.050 1.00 87.19 292 ASN A O 1
ATOM 2201 N N . ASP A 1 293 ? 50.855 -2.400 -61.442 1.00 90.44 293 ASP A N 1
ATOM 2202 C CA . ASP A 1 293 ? 49.906 -1.998 -62.487 1.00 90.44 293 ASP A CA 1
ATOM 2203 C C . ASP A 1 293 ? 48.587 -2.795 -62.450 1.00 90.44 293 ASP A C 1
ATOM 2205 O O . ASP A 1 293 ? 47.648 -2.472 -63.183 1.00 90.44 293 ASP A O 1
ATOM 2209 N N . ASN A 1 294 ? 48.467 -3.754 -61.523 1.00 91.19 294 ASN A N 1
ATOM 2210 C CA . ASN A 1 294 ? 47.334 -4.661 -61.348 1.00 91.19 294 ASN A CA 1
ATOM 2211 C C . ASN A 1 294 ? 47.076 -5.585 -62.554 1.00 91.19 294 ASN A C 1
ATOM 2213 O O . ASN A 1 294 ? 45.939 -6.031 -62.755 1.00 91.19 294 ASN A O 1
ATOM 2217 N N . LEU A 1 295 ? 48.094 -5.896 -63.363 1.00 90.88 295 LEU A N 1
ATOM 2218 C CA . LEU A 1 295 ? 47.975 -6.844 -64.468 1.00 90.88 295 LEU A CA 1
ATOM 2219 C C . LEU A 1 295 ? 48.466 -8.232 -64.049 1.00 90.88 295 LEU A C 1
ATOM 2221 O O . LEU A 1 295 ? 49.589 -8.438 -63.610 1.00 90.88 295 LEU A O 1
ATOM 2225 N N . THR A 1 296 ? 47.631 -9.255 -64.236 1.00 92.12 296 THR A N 1
ATOM 2226 C CA . THR A 1 296 ? 47.995 -10.626 -63.857 1.00 92.12 296 THR A CA 1
ATOM 2227 C C . THR A 1 296 ? 47.698 -11.649 -64.940 1.00 92.12 296 THR A C 1
ATOM 2229 O O . THR A 1 296 ? 46.649 -11.631 -65.583 1.00 92.12 296 THR A O 1
ATOM 2232 N N . ARG A 1 297 ? 48.620 -12.602 -65.121 1.00 93.12 297 ARG A N 1
ATOM 2233 C CA . ARG A 1 297 ? 48.386 -13.834 -65.892 1.00 93.12 297 ARG A CA 1
ATOM 2234 C C . ARG A 1 297 ? 47.826 -14.972 -65.034 1.00 93.12 297 ARG A C 1
ATOM 2236 O O . ARG A 1 297 ? 47.546 -16.048 -65.565 1.00 93.12 297 ARG A O 1
ATOM 2243 N N . ILE A 1 298 ? 47.740 -14.791 -63.714 1.00 94.06 298 ILE A N 1
ATOM 2244 C CA . ILE A 1 298 ? 47.248 -15.807 -62.782 1.00 94.06 298 ILE A CA 1
ATOM 2245 C C . ILE A 1 298 ? 45.724 -15.847 -62.893 1.00 94.06 298 ILE A C 1
ATOM 2247 O O . ILE A 1 298 ? 45.038 -14.886 -62.578 1.00 94.06 298 ILE A O 1
ATOM 2251 N N . ASN A 1 299 ? 45.176 -16.984 -63.315 1.00 88.69 299 ASN A N 1
ATOM 2252 C CA . ASN A 1 299 ? 43.735 -17.163 -63.537 1.00 88.69 299 ASN A CA 1
ATOM 2253 C C . ASN A 1 299 ? 42.917 -17.426 -62.255 1.00 88.69 299 ASN A C 1
ATOM 2255 O O . ASN A 1 299 ? 41.721 -17.704 -62.328 1.00 88.69 299 ASN A O 1
ATOM 2259 N N . LYS A 1 300 ? 43.574 -17.366 -61.095 1.00 90.12 300 LYS A N 1
ATOM 2260 C CA . LYS A 1 300 ? 42.998 -17.377 -59.745 1.00 90.12 300 LYS A CA 1
ATOM 2261 C C . LYS A 1 300 ? 43.774 -16.375 -58.879 1.00 90.12 300 LYS A C 1
ATOM 2263 O O . LYS A 1 300 ? 44.588 -16.798 -58.053 1.00 90.12 300 LYS A O 1
ATOM 2268 N N . PRO A 1 301 ? 43.646 -15.067 -59.155 1.00 91.50 301 PRO A N 1
ATOM 2269 C CA . PRO A 1 301 ? 44.356 -14.057 -58.387 1.00 91.50 301 PRO A CA 1
ATOM 2270 C C . PRO A 1 301 ? 43.878 -14.057 -56.932 1.00 91.50 301 PRO A C 1
ATOM 2272 O O . PRO A 1 301 ? 42.764 -14.485 -56.630 1.00 91.50 301 PRO A O 1
ATOM 2275 N N . VAL A 1 302 ? 44.741 -13.590 -56.035 1.00 91.88 302 VAL A N 1
ATOM 2276 C CA . VAL A 1 302 ? 44.400 -13.343 -54.635 1.00 91.88 302 VAL A CA 1
ATOM 2277 C C . VAL A 1 302 ? 44.215 -11.843 -54.500 1.00 91.88 302 VAL A C 1
ATOM 2279 O O . VAL A 1 302 ? 44.980 -11.073 -55.078 1.00 91.88 302 VAL A O 1
ATOM 2282 N N . PHE A 1 303 ? 43.190 -11.441 -53.760 1.00 91.38 303 PHE A N 1
ATOM 2283 C CA . PHE A 1 303 ? 42.945 -10.051 -53.416 1.00 91.38 303 PHE A CA 1
ATOM 2284 C C . PHE A 1 303 ? 43.100 -9.883 -51.914 1.00 91.38 303 PHE A C 1
ATOM 2286 O O . PHE A 1 303 ? 42.658 -10.731 -51.136 1.00 91.38 303 PHE A O 1
ATOM 2293 N N . ILE A 1 304 ? 43.719 -8.781 -51.515 1.00 92.50 304 ILE A N 1
ATOM 2294 C CA . ILE A 1 304 ? 43.827 -8.389 -50.118 1.00 92.50 304 ILE A CA 1
ATOM 2295 C C . ILE A 1 304 ? 42.709 -7.385 -49.855 1.00 92.50 304 ILE A C 1
ATOM 2297 O O . ILE A 1 304 ? 42.647 -6.337 -50.503 1.00 92.50 304 ILE A O 1
ATOM 2301 N N . ILE A 1 305 ? 41.826 -7.722 -48.912 1.00 93.12 305 ILE A N 1
ATOM 2302 C CA . ILE A 1 305 ? 40.793 -6.811 -48.417 1.00 93.12 305 ILE A CA 1
ATOM 2303 C C . ILE A 1 305 ? 41.343 -6.080 -47.195 1.00 93.12 305 ILE A C 1
ATOM 2305 O O . ILE A 1 305 ? 41.800 -6.709 -46.240 1.00 93.12 305 ILE A O 1
ATOM 2309 N N . GLY A 1 306 ? 41.335 -4.753 -47.244 1.00 91.69 306 GLY A N 1
ATOM 2310 C CA . GLY A 1 306 ? 41.822 -3.878 -46.185 1.00 91.69 306 GLY A CA 1
ATOM 2311 C C . GLY A 1 306 ? 40.744 -2.918 -45.694 1.00 91.69 306 GLY A C 1
ATOM 2312 O O . GLY A 1 306 ? 39.629 -2.890 -46.203 1.00 91.69 306 GLY A O 1
ATOM 2313 N N . ASN A 1 307 ? 41.091 -2.112 -44.690 1.00 92.62 307 ASN A N 1
ATOM 2314 C CA . ASN A 1 307 ? 40.224 -1.068 -44.130 1.00 92.62 307 ASN A CA 1
ATOM 2315 C C . ASN A 1 307 ? 38.847 -1.549 -43.613 1.00 92.62 307 ASN A C 1
ATOM 2317 O O . ASN A 1 307 ? 37.897 -0.778 -43.593 1.00 92.62 307 ASN A O 1
ATOM 2321 N N . VAL A 1 308 ? 38.754 -2.805 -43.175 1.00 92.12 308 VAL A N 1
ATOM 2322 C CA . VAL A 1 308 ? 37.531 -3.417 -42.629 1.00 92.12 308 VAL A CA 1
ATOM 2323 C C . VAL A 1 308 ? 37.404 -3.088 -41.140 1.00 92.12 308 VAL A C 1
ATOM 2325 O O . VAL A 1 308 ? 38.415 -3.144 -40.430 1.00 92.12 308 VAL A O 1
ATOM 2328 N N . ASP A 1 309 ? 36.207 -2.728 -40.667 1.00 90.81 309 ASP A N 1
ATOM 2329 C CA . ASP A 1 309 ? 35.931 -2.564 -39.232 1.00 90.81 309 ASP A CA 1
ATOM 2330 C C . ASP A 1 309 ? 35.979 -3.876 -38.457 1.00 90.81 309 ASP A C 1
ATOM 2332 O O . ASP A 1 309 ? 35.773 -4.959 -39.001 1.00 90.81 309 ASP A O 1
ATOM 2336 N N . ASN A 1 310 ? 36.347 -3.778 -37.177 1.00 87.62 310 ASN A N 1
ATOM 2337 C CA . ASN A 1 310 ? 36.565 -4.954 -36.330 1.00 87.62 310 ASN A CA 1
ATOM 2338 C C . ASN A 1 310 ? 35.264 -5.719 -36.045 1.00 87.62 310 ASN A C 1
ATOM 2340 O O . ASN A 1 310 ? 35.317 -6.882 -35.656 1.00 87.62 310 ASN A O 1
ATOM 2344 N N . ASP A 1 311 ? 34.128 -5.053 -36.206 1.00 85.12 311 ASP A N 1
ATOM 2345 C CA . ASP A 1 311 ? 32.766 -5.527 -35.997 1.00 85.12 311 ASP A CA 1
ATOM 2346 C C . ASP A 1 311 ? 32.059 -5.921 -37.309 1.00 85.12 311 ASP A C 1
ATOM 2348 O O . ASP A 1 311 ? 30.918 -6.375 -37.278 1.00 85.12 311 ASP A O 1
ATOM 2352 N N . VAL A 1 312 ? 32.734 -5.845 -38.466 1.00 89.50 312 VAL A N 1
ATOM 2353 C CA . VAL A 1 312 ? 32.192 -6.383 -39.724 1.00 89.50 312 VAL A CA 1
ATOM 2354 C C . VAL A 1 312 ? 32.008 -7.896 -39.608 1.00 89.50 312 VAL A C 1
ATOM 2356 O O . VAL A 1 312 ? 32.971 -8.648 -39.452 1.00 89.50 312 VAL A O 1
ATOM 2359 N N . SER A 1 313 ? 30.769 -8.360 -39.766 1.00 87.62 313 SER A N 1
ATOM 2360 C CA . SER A 1 313 ? 30.420 -9.783 -39.673 1.00 87.62 313 SER A CA 1
ATOM 2361 C C . SER A 1 313 ? 30.599 -10.567 -40.971 1.00 87.62 313 SER A C 1
ATOM 2363 O O . SER A 1 313 ? 30.830 -11.778 -40.940 1.00 87.62 313 SER A O 1
ATOM 2365 N N . HIS A 1 314 ? 30.492 -9.904 -42.124 1.00 88.00 314 HIS A N 1
ATOM 2366 C CA . HIS A 1 314 ? 30.616 -10.541 -43.429 1.00 88.00 314 HIS A CA 1
ATOM 2367 C C . HIS A 1 314 ? 31.138 -9.576 -44.498 1.00 88.00 314 HIS A C 1
ATOM 2369 O O . HIS A 1 314 ? 30.891 -8.374 -44.468 1.00 88.00 314 HIS A O 1
ATOM 2375 N N . ILE A 1 315 ? 31.855 -10.130 -45.477 1.00 88.56 315 ILE A N 1
ATOM 2376 C CA . ILE A 1 315 ? 32.374 -9.414 -46.645 1.00 88.56 315 ILE A CA 1
ATOM 2377 C C . ILE A 1 315 ? 31.952 -10.196 -47.886 1.00 88.56 315 ILE A C 1
ATOM 2379 O O . ILE A 1 315 ? 32.188 -11.402 -47.965 1.00 88.56 315 ILE A O 1
ATOM 2383 N N . VAL A 1 316 ? 31.360 -9.510 -48.866 1.00 87.31 316 VAL A N 1
ATOM 2384 C CA . VAL A 1 316 ? 30.984 -10.092 -50.163 1.00 87.31 316 VAL A CA 1
ATOM 2385 C C . VAL A 1 316 ? 31.789 -9.410 -51.264 1.00 87.31 316 VAL A C 1
ATOM 2387 O O . VAL A 1 316 ? 31.739 -8.190 -51.416 1.00 87.31 316 VAL A O 1
ATOM 2390 N N . VAL A 1 317 ? 32.532 -10.198 -52.042 1.00 85.38 317 VAL A N 1
ATOM 2391 C CA . VAL A 1 317 ? 33.323 -9.719 -53.184 1.00 85.38 317 VAL A CA 1
ATOM 2392 C C . VAL A 1 317 ? 32.635 -10.167 -54.468 1.00 85.38 317 VAL A C 1
ATOM 2394 O O . VAL A 1 317 ? 32.465 -11.362 -54.676 1.00 85.38 317 VAL A O 1
ATOM 2397 N N . HIS A 1 318 ? 32.275 -9.223 -55.338 1.00 82.50 318 HIS A N 1
ATOM 2398 C CA . HIS A 1 318 ? 31.654 -9.516 -56.633 1.00 82.50 318 HIS A CA 1
ATOM 2399 C C . HIS A 1 318 ? 32.677 -9.314 -57.756 1.00 82.50 318 HIS A C 1
ATOM 2401 O O . HIS A 1 318 ? 33.295 -8.252 -57.843 1.00 82.50 318 HIS A O 1
ATOM 2407 N N . ILE A 1 319 ? 32.830 -10.301 -58.642 1.00 81.25 319 ILE A N 1
ATOM 2408 C CA . ILE A 1 319 ? 33.685 -10.201 -59.834 1.00 81.25 319 ILE A CA 1
ATOM 2409 C C . ILE A 1 319 ? 32.770 -10.192 -61.061 1.00 81.25 319 ILE A C 1
ATOM 2411 O O . ILE A 1 319 ? 32.069 -11.168 -61.323 1.00 81.25 319 ILE A O 1
ATOM 2415 N N . ASP A 1 320 ? 32.738 -9.072 -61.788 1.00 76.81 320 ASP A N 1
ATOM 2416 C CA . ASP A 1 320 ? 31.935 -8.878 -63.008 1.00 76.81 320 ASP A CA 1
ATOM 2417 C C . ASP A 1 320 ? 30.455 -9.316 -62.890 1.00 76.81 320 ASP A C 1
ATOM 2419 O O . ASP A 1 320 ? 29.854 -9.826 -63.838 1.00 76.81 320 ASP A O 1
ATOM 2423 N N . GLY A 1 321 ? 29.843 -9.116 -61.716 1.00 57.66 321 GLY A N 1
ATOM 2424 C CA . GLY A 1 321 ? 28.414 -9.364 -61.493 1.00 57.66 321 GLY A CA 1
ATOM 2425 C C . GLY A 1 321 ? 28.001 -10.838 -61.396 1.00 57.66 321 GLY A C 1
ATOM 2426 O O . GLY A 1 321 ? 26.837 -11.150 -61.653 1.00 57.66 321 GLY A O 1
ATOM 2427 N N . ARG A 1 322 ? 28.918 -11.751 -61.054 1.00 52.59 322 ARG A N 1
ATOM 2428 C CA . ARG A 1 322 ? 28.575 -13.107 -60.597 1.00 52.59 322 ARG A CA 1
ATOM 2429 C C . ARG A 1 322 ? 29.061 -13.309 -59.163 1.00 52.59 322 ARG A C 1
ATOM 2431 O O . ARG A 1 322 ? 30.189 -12.920 -58.858 1.00 52.59 322 ARG A O 1
ATOM 2438 N N . ASP A 1 323 ? 28.180 -13.883 -58.346 1.00 50.75 323 ASP A N 1
ATOM 2439 C CA . ASP A 1 323 ? 28.428 -14.284 -56.954 1.00 50.75 323 ASP A CA 1
ATOM 2440 C C . ASP A 1 323 ? 29.484 -15.398 -56.854 1.00 50.75 323 ASP A C 1
ATOM 2442 O O . ASP A 1 323 ? 29.509 -16.284 -57.750 1.00 50.75 323 ASP A O 1
#

Solvent-accessible surface area (backbone atoms only — not comparable to full-atom values): 18783 Å² total; per-residue (Å²): 130,55,53,61,70,45,80,56,88,74,66,91,63,53,74,45,42,33,38,20,69,63,86,64,79,52,73,46,76,53,57,62,48,98,87,67,45,40,54,49,66,50,93,55,73,58,70,72,45,79,43,46,43,36,39,39,38,27,33,84,88,64,53,78,49,75,50,76,45,80,49,73,44,70,88,82,72,57,63,29,44,71,44,71,31,92,86,36,32,27,38,88,53,68,80,72,39,32,12,43,51,43,50,44,40,30,36,42,42,59,72,57,94,58,50,75,43,48,34,38,31,51,85,90,43,80,40,76,49,45,79,53,89,96,44,36,33,41,61,57,95,55,75,52,72,70,46,80,40,57,35,32,40,37,40,29,34,81,79,66,49,70,30,58,26,75,67,38,69,35,34,31,40,71,73,40,58,75,75,44,78,43,62,69,49,34,36,79,98,46,71,81,79,38,38,16,56,49,46,49,46,34,34,43,36,37,51,51,88,57,55,73,43,43,34,36,29,56,70,79,47,94,61,75,45,78,57,63,76,41,98,85,66,36,33,65,47,69,47,89,59,77,52,71,71,46,82,47,38,42,41,40,40,36,29,27,56,27,53,27,69,35,75,52,75,48,73,36,33,31,51,75,76,79,61,76,63,42,79,41,70,30,63,91,46,27,45,73,97,54,62,82,76,76,45,55,82,56,95,75,66,54,70,46,78,39,61,66,55,95,81,64,87,79,85,87,80,71,61,95,86,45,127

Organism: Salmonella typhimurium (NCBI:txid90371)

Sequence (323 aa):
VAKPSFRIDVPGDVVQVRVTLDGGANWNVIRKNADGQWIFDSPNTLVDGTYTLRVEATDEAGNIANKDLVFNIDTNIQVPTIALDAGQDTGANTADNITNISRPTFTIGNVDPDVIKVVVTIDGHDYNATKVGAGWQFTPGNAIPDGSYNITVTVEDKAGNTATSKPLPVVIDTTAEIESVTLVTDSGDSDVDNITKVDKPQFSIVTADDITHVRVKIDNAANWIELTKGGDGRWIFNVGSALPDGQHTLLVDVTDIAGNVAQETLQFTIDTTLREPTIVLDPTHDTGDDTNDNLTRINKPVFIIGNVDNDVSHIVVHIDGRD

Radius of gyration: 44.5 Å; Cα contacts (8 Å, |Δi|>4): 693; chains: 1; bounding box: 100×42×132 Å

InterPro domains:
  IPR013783 Immunoglobulin-like fold [G3DSA:2.60.40.10] (1-77)
  IPR013783 Immunoglobulin-like fold [G3DSA:2.60.40.10] (78-178)
  IPR013783 Immunoglobulin-like fold [G3DSA:2.60.40.10] (180-274)
  IPR014756 Immunoglobulin E-set [SSF81296] (13-67)
  IPR044016 Bacterial Ig-like domain 13 [PF19077] (2-75)
  IPR044016 Bacterial Ig-like domain 13 [PF19077] (77-174)
  IPR044016 Bacterial Ig-like domain 13 [PF19077] (181-272)
  IPR044016 Bacterial Ig-like domain 13 [PF19077] (273-321)

Secondary structure (DSSP, 8-state):
----EEEE---TTEEEEEEESSTTSS-EEE-B-TTS-EEEE-SSPPPSEEEEEEEEEEETT--EEEEEEEEEE----PPPEEEEPTT-S-SS-TTS-EES-SS--EEEE---TTEEEEEEEETTEEEE-EEETTEEEE--SSPPPSEEEEEEEEEEETT--EEEPPPEEEEE-----EEEEEETT--SS-SSS-EES-SS-EEEEEE-TTEEEEEEEETT-SS-EE--B-TTS-EEEE--SPPPSEEEEEEEEEEESS--EEEEEEEEEE-------EEEE-TTT--SS-SSS-----SS--EEEES--TT-------BTTB-

Nearest PDB structures (foldseek):
  2yn5-assembly1_B  TM=6.954E-01  e=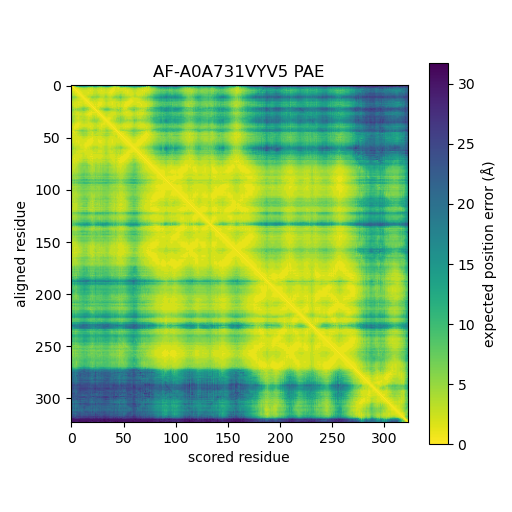3.100E-22  Salmonella enterica subsp. enterica serovar Typhimurium str. LT2
  2yn3-assembly1_C  TM=6.453E-01  e=2.742E-21  Salmonella enterica subsp. enterica serovar Typhimurium str. LT2
  2yn3-assembly1_A  TM=6.249E-01  e=2.090E-20  Salmonella enterica subsp. enterica serovar Typhimurium str. LT2
  2yn3-assembly2_B  TM=5.895E-01  e=2.970E-16  Salmonella enterica subsp. enterica serovar Typhimurium str. LT2
  2yn3-assembly3_D  TM=5.633E-01  e=2.983E-12  Salmonella enterica subsp. enterica serovar Typhimurium str. LT2

pLDDT: mean 94.56, std 6.02, range [50.75, 98.81]